Protein AF-0000000085012473 (afdb_homodimer)

Solvent-accessible surface area (backbone atoms only — not comparable to full-atom values): 15229 Å² total; per-residue (Å²): 133,56,75,66,56,56,50,50,53,46,49,44,48,49,50,53,44,68,70,44,69,28,48,36,35,66,68,53,49,47,57,59,36,29,76,83,36,74,81,66,49,69,67,57,51,52,53,46,52,52,51,38,36,75,70,56,54,28,44,79,44,56,52,95,79,38,66,20,36,27,54,51,86,72,69,80,58,28,37,34,39,21,74,71,84,67,51,40,34,58,31,79,68,73,72,57,88,68,59,69,64,37,70,38,91,90,52,28,34,29,62,50,69,46,45,39,37,26,28,33,38,49,73,56,62,68,44,74,72,70,74,71,63,81,127,132,58,74,66,59,55,49,52,53,45,50,44,47,48,50,52,44,68,70,43,70,29,47,36,35,66,69,53,50,46,57,59,35,29,74,82,37,74,83,68,50,70,67,57,51,53,52,44,51,52,50,38,36,76,70,56,53,27,43,79,44,55,54,95,77,38,65,19,36,28,56,49,86,73,68,81,58,28,38,34,39,20,73,72,83,66,52,40,34,60,31,78,69,75,72,60,87,68,60,71,64,37,71,39,91,91,52,29,34,29,62,49,70,45,43,39,36,27,30,31,37,48,73,55,61,66,44,73,74,72,71,73,65,83,122

Organism: Deinococcus geothermalis (strain DSM 11300 / CIP 105573 / AG-3a) (NCBI:txid319795)

pLDDT: mean 90.72, std 14.33, range [23.78, 98.56]

InterPro domains:
  IPR002481 Ferric-uptake regulator [PF01475] (5-118)
  IPR002481 Ferric-uptake regulator [PTHR33202] (5-127)
  IPR002481 Ferric-uptake regulator [cd07153] (8-121)
  IPR036388 Winged helix-like DNA-binding domain superfamily [G3DSA:1.10.10.10] (1-76)
  IPR036390 Winged helix DNA-binding domain superfamily [SSF46785] (5-122)
  IPR043135 Ferric-uptake regulator, C-terminal domain [G3DSA:3.30.1490.190] (77-131)

Foldseek 3Di:
DDPVVLVVLLVLLLVCQVPDQDWAALVRSVVNSCVVPVPDDSVSSVVSQVVCVVVQQKHWDADPNTITIHGPDPPDWAWEAEPQPGDIGIGPDDPDDADQQDQDPPGDGHHDDYDYHYYHDPVRVPDPPVVPPDD/DDPVVLVVLLVLLLVCQVPDQDWAALVRSVVNSCVVPVPDDSVSSVVSQVVCVVVQQKHWDADPNTITIHGPDPPDWAWEAEPQPGDIGIGPDDPDDADQQDQDPPGDGHHDDYDYHYYHDPVRVPDPPVPPPDD

Nearest PDB structures (foldseek):
  7ne9-assembly1_DDD  TM=6.017E-01  e=2.762E-09  Parasynechococcus marenigrum WH 8102
  4rb2-assembly1_C  TM=7.642E-01  e=1.347E-07  Magnetospirillum gryphiswaldense MSR-1 v2
  6dk4-assembly1_A  TM=6.314E-01  e=1.974E-07  Campylobacter jejuni
  2fe3-assembly1_B  TM=5.064E-01  e=4.859E-08  Bacillus subtilis
  2rgv-assembly1_A  TM=5.232E-01  e=1.335E-06  Bacillus subtilis

Sequence (270 aa):
MTASRSTRQRDVITRVLDGAEGPLAVGEVLRRAQADLPGLGVATVYRTLKLLTEQGRIHPVTLDGETRYERAGHGHHHHFSCTGCGRVFTLHTCPVALPSGTVYPGGFIVEAHEVTLYGRCPACAAAPDSSGAGLMTASRSTRQRDVITRVLDGAEGPLAVGEVLRRAQADLPGLGVATVYRTLKLLTEQGRIHPVTLDGETRYERAGHGHHHHFSCTGCGRVFTLHTCPVALPSGTVYPGGFIVEAHEVTLYGRCPACAAAPDSSGAGL

Secondary structure (DSSP, 8-state):
--HHHHHHHHHHHHHHHHT-SS-EEHHHHHHHHHTT-TT--HHHHHHHHHHHHHTTSEEEEEETTEEEEEES---S-EEEEETTT--EEEE-S--B---TT-EETTTEEEEEEEEEEEEE-HHHHHS--TT----/--HHHHHHHHHHHHHHHHT-SS-EEHHHHHHHHHTT-TT--HHHHHHHHHHHHHTTSEEEEEETTEEEEEES---S-EEEEETTT--EEEE-S--B---TT-EETTTEEEEEEEEEEEEE-HHHHHS--TT----

Structure (mmCIF, N/CA/C/O backbone):
data_AF-0000000085012473-model_v1
#
loop_
_entity.id
_entity.type
_entity.pdbx_description
1 polymer 'Ferric uptake regulator, Fur family'
#
loop_
_atom_site.group_PDB
_atom_site.id
_atom_site.type_symbol
_atom_site.label_atom_id
_atom_site.label_alt_id
_atom_site.label_comp_id
_atom_site.label_asym_id
_atom_site.label_entity_id
_atom_site.label_seq_id
_atom_site.pdbx_PDB_ins_code
_atom_site.Cartn_x
_atom_site.Cartn_y
_atom_site.Cartn_z
_atom_site.occupancy
_atom_site.B_iso_or_equiv
_atom_site.auth_seq_id
_atom_site.auth_comp_id
_atom_site.auth_asym_id
_atom_site.auth_atom_id
_atom_site.pdbx_PDB_model_num
ATOM 1 N N . MET A 1 1 ? -24.531 26.203 3.918 1 49.88 1 MET A N 1
ATOM 2 C CA . MET A 1 1 ? -23.141 26.359 4.312 1 49.88 1 MET A CA 1
ATOM 3 C C . MET A 1 1 ? -22.484 27.5 3.539 1 49.88 1 MET A C 1
ATOM 5 O O . MET A 1 1 ? -22.438 27.484 2.309 1 49.88 1 MET A O 1
ATOM 9 N N . THR A 1 2 ? -22.25 28.688 4.016 1 59.81 2 THR A N 1
ATOM 10 C CA . THR A 1 2 ? -21.828 29.844 3.248 1 59.81 2 THR A CA 1
ATOM 11 C C . THR A 1 2 ? -20.406 29.641 2.711 1 59.81 2 THR A C 1
ATOM 13 O O . THR A 1 2 ? -19.656 28.812 3.223 1 59.81 2 THR A O 1
ATOM 16 N N . ALA A 1 3 ? -20.203 30.156 1.524 1 69.06 3 ALA A N 1
ATOM 17 C CA . ALA A 1 3 ? -18.953 30.125 0.768 1 69.06 3 ALA A CA 1
ATOM 18 C C . ALA A 1 3 ? -17.75 30.375 1.679 1 69.06 3 ALA A C 1
ATOM 20 O O . ALA A 1 3 ? -16.703 29.719 1.54 1 69.06 3 ALA A O 1
ATOM 21 N N . SER A 1 4 ? -17.984 31.203 2.748 1 75 4 SER A N 1
ATOM 22 C CA . SER A 1 4 ? -16.891 31.594 3.646 1 75 4 SER A CA 1
ATOM 23 C C . SER A 1 4 ? -16.516 30.453 4.59 1 75 4 SER A C 1
ATOM 25 O O . SER A 1 4 ? -15.336 30.188 4.809 1 75 4 SER A O 1
ATOM 27 N N . ARG A 1 5 ? -17.516 29.797 5.035 1 79 5 ARG A N 1
ATOM 28 C CA . ARG A 1 5 ? -17.266 28.703 5.973 1 79 5 ARG A CA 1
ATOM 29 C C . ARG A 1 5 ? -16.547 27.547 5.289 1 79 5 ARG A C 1
ATOM 31 O O . ARG A 1 5 ? -15.609 26.984 5.852 1 79 5 ARG A O 1
ATOM 38 N N . SER A 1 6 ? -16.969 27.281 4.121 1 85.12 6 SER A N 1
ATOM 39 C CA . SER A 1 6 ? -16.359 26.203 3.348 1 85.12 6 SER A CA 1
ATOM 40 C C . SER A 1 6 ? -14.891 26.484 3.07 1 85.12 6 SER A C 1
ATOM 42 O O . SER A 1 6 ? -14.055 25.594 3.162 1 85.12 6 SER A O 1
ATOM 44 N N . THR A 1 7 ? -14.641 27.781 2.881 1 89.62 7 THR A N 1
ATOM 45 C CA . THR A 1 7 ? -13.266 28.172 2.598 1 89.62 7 THR A CA 1
ATOM 46 C C . THR A 1 7 ? -12.391 28.016 3.842 1 89.62 7 THR A C 1
ATOM 48 O O . THR A 1 7 ? -11.273 27.5 3.762 1 89.62 7 THR A O 1
ATOM 51 N N . ARG A 1 8 ? -12.945 28.359 4.961 1 93 8 ARG A N 1
ATOM 52 C CA . ARG A 1 8 ? -12.203 28.25 6.211 1 93 8 ARG A CA 1
ATOM 53 C C . ARG A 1 8 ? -11.938 26.781 6.555 1 93 8 ARG A C 1
ATOM 55 O O . ARG A 1 8 ? -10.836 26.438 6.984 1 93 8 ARG A O 1
ATOM 62 N N . GLN A 1 9 ? -12.883 25.969 6.41 1 94.94 9 GLN A N 1
ATOM 63 C CA . GLN A 1 9 ? -12.734 24.547 6.684 1 94.94 9 GLN A CA 1
ATOM 64 C C . GLN A 1 9 ? -11.664 23.922 5.793 1 94.94 9 GLN A C 1
ATOM 66 O O . GLN A 1 9 ? -10.805 23.172 6.273 1 94.94 9 GLN A O 1
ATOM 71 N N . ARG A 1 10 ? -11.727 24.297 4.594 1 95.25 10 ARG A N 1
ATOM 72 C CA . ARG A 1 10 ? -10.727 23.797 3.652 1 95.25 10 ARG A CA 1
ATOM 73 C C . ARG A 1 10 ? -9.328 24.281 4.035 1 95.25 10 ARG A C 1
ATOM 75 O O . ARG A 1 10 ? -8.359 23.516 3.957 1 95.25 10 ARG A O 1
ATOM 82 N N . ASP A 1 11 ? -9.281 25.5 4.391 1 96.25 11 ASP A N 1
ATOM 83 C CA . ASP A 1 11 ? -8 26.078 4.781 1 96.25 11 ASP A CA 1
ATOM 84 C C . ASP A 1 11 ? -7.402 25.328 5.973 1 96.25 11 ASP A C 1
ATOM 86 O O . ASP A 1 11 ? -6.203 25.047 5.996 1 96.25 11 ASP A O 1
ATOM 90 N N . VAL A 1 12 ? -8.227 25.078 6.926 1 97.5 12 VAL A N 1
ATOM 91 C CA . VAL A 1 12 ? -7.766 24.391 8.133 1 97.5 12 VAL A CA 1
ATOM 92 C C . VAL A 1 12 ? -7.289 22.984 7.773 1 97.5 12 VAL A C 1
ATOM 94 O O . VAL A 1 12 ? -6.227 22.547 8.227 1 97.5 12 VAL A O 1
ATOM 97 N N . ILE A 1 13 ? -7.992 22.297 6.988 1 98 13 ILE A N 1
ATOM 98 C CA . ILE A 1 13 ? -7.637 20.938 6.578 1 98 13 ILE A CA 1
ATOM 99 C C . ILE A 1 13 ? -6.328 20.969 5.793 1 98 13 ILE A C 1
ATOM 101 O O . ILE A 1 13 ? -5.449 20.125 6.012 1 98 13 ILE A O 1
ATOM 105 N N . THR A 1 14 ? -6.199 21.906 4.961 1 97.38 14 THR A N 1
ATOM 106 C CA . THR A 1 14 ? -4.977 22.062 4.18 1 97.38 14 THR A CA 1
ATOM 107 C C . THR A 1 14 ? -3.779 22.312 5.09 1 97.38 14 THR A C 1
ATOM 109 O O . THR A 1 14 ? -2.715 21.719 4.902 1 97.38 14 THR A O 1
ATOM 112 N N . ARG A 1 15 ? -3.953 23.125 6.051 1 97.38 15 ARG A N 1
ATOM 113 C CA . ARG A 1 15 ? -2.879 23.422 6.988 1 97.38 15 ARG A CA 1
ATOM 114 C C . ARG A 1 15 ? -2.471 22.188 7.777 1 97.38 15 ARG A C 1
ATOM 116 O O . ARG A 1 15 ? -1.282 21.969 8.031 1 97.38 15 ARG A O 1
ATOM 123 N N . VAL A 1 16 ? -3.438 21.438 8.172 1 98 16 VAL A N 1
ATOM 124 C CA . VAL A 1 16 ? -3.174 20.219 8.906 1 98 16 VAL A CA 1
ATOM 125 C C . VAL A 1 16 ? -2.283 19.297 8.07 1 98 16 VAL A C 1
ATOM 127 O 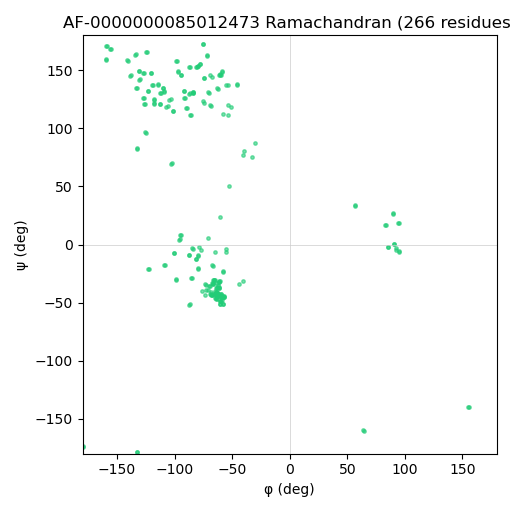O . VAL A 1 16 ? -1.292 18.75 8.57 1 98 16 VAL A O 1
ATOM 130 N N . LEU A 1 17 ? -2.602 19.141 6.793 1 98.06 17 LEU A N 1
ATOM 131 C CA . LEU A 1 17 ? -1.846 18.266 5.906 1 98.06 17 LEU A CA 1
ATOM 132 C C . LEU A 1 17 ? -0.458 18.844 5.633 1 98.06 17 LEU A C 1
ATOM 134 O O . LEU A 1 17 ? 0.524 18.094 5.586 1 98.06 17 LEU A O 1
ATOM 138 N N . ASP A 1 18 ? -0.371 20.094 5.539 1 96.06 18 ASP A N 1
ATOM 139 C CA . ASP A 1 18 ? 0.893 20.766 5.242 1 96.06 18 ASP A CA 1
ATOM 140 C C . ASP A 1 18 ? 1.884 20.594 6.391 1 96.06 18 ASP A C 1
ATOM 142 O O . ASP A 1 18 ? 3.092 20.5 6.164 1 96.06 18 ASP A O 1
ATOM 146 N N . GLY A 1 19 ? 1.384 20.562 7.543 1 95.56 19 GLY A N 1
ATOM 147 C CA . GLY A 1 19 ? 2.25 20.531 8.711 1 95.56 19 GLY A CA 1
ATOM 148 C C . GLY A 1 19 ? 2.498 19.125 9.227 1 95.56 19 GLY A C 1
ATOM 149 O O . GLY A 1 19 ? 3.211 18.938 10.211 1 95.56 19 GLY A O 1
ATOM 150 N N . ALA A 1 20 ? 2.023 18.234 8.555 1 96.75 20 ALA A N 1
ATOM 151 C CA . ALA A 1 20 ? 2.08 16.875 9.07 1 96.75 20 ALA A CA 1
ATOM 152 C C . ALA A 1 20 ? 3.449 16.25 8.812 1 96.75 20 ALA A C 1
ATOM 154 O O . ALA A 1 20 ? 4.113 16.578 7.824 1 96.75 20 ALA A O 1
ATOM 155 N N . GLU A 1 21 ? 3.887 15.289 9.648 1 96.12 21 GLU A N 1
ATOM 156 C CA . GLU A 1 21 ? 5.156 14.578 9.547 1 96.12 21 GLU A CA 1
ATOM 157 C C . GLU A 1 21 ? 5.086 13.469 8.5 1 96.12 21 GLU A C 1
ATOM 159 O O . GLU A 1 21 ? 6.109 12.875 8.148 1 96.12 21 GLU A O 1
ATOM 164 N N . GLY A 1 22 ? 3.9 13.18 7.996 1 97.38 22 GLY A N 1
ATOM 165 C CA . GLY A 1 22 ? 3.596 12.164 7 1 97.38 22 GLY A CA 1
ATOM 166 C C . GLY A 1 22 ? 2.125 12.109 6.633 1 97.38 22 GLY A C 1
ATOM 167 O O . GLY A 1 22 ? 1.348 12.977 7.031 1 97.38 22 GLY A O 1
ATOM 168 N N . PRO A 1 23 ? 1.784 11.117 5.816 1 97.88 23 PRO A N 1
ATOM 169 C CA . PRO A 1 23 ? 0.378 10.984 5.426 1 97.88 23 PRO A CA 1
ATOM 170 C C . PRO A 1 23 ? -0.549 10.781 6.625 1 97.88 23 PRO A C 1
ATOM 172 O O . PRO A 1 23 ? -0.182 10.102 7.586 1 97.88 23 PRO A O 1
ATOM 175 N N . LEU A 1 24 ? -1.739 11.336 6.488 1 98.25 24 LEU A N 1
ATOM 176 C CA . LEU A 1 24 ? -2.711 11.266 7.574 1 98.25 24 LEU A CA 1
ATOM 177 C C . LEU A 1 24 ? -3.973 10.531 7.125 1 98.25 24 LEU A C 1
ATOM 179 O O . LEU A 1 24 ? -4.449 10.742 6.008 1 98.25 24 LEU A O 1
ATOM 183 N N . ALA A 1 25 ? -4.434 9.672 8.031 1 97.44 25 ALA A N 1
ATOM 184 C CA . ALA A 1 25 ? -5.754 9.086 7.812 1 97.44 25 ALA A CA 1
ATOM 185 C C . ALA A 1 25 ? -6.855 10.117 8.031 1 97.44 25 ALA A C 1
ATOM 187 O O . ALA A 1 25 ? -6.645 11.133 8.703 1 97.44 25 ALA A O 1
ATOM 188 N N . VAL A 1 26 ? -7.992 9.797 7.535 1 97.31 26 VAL A N 1
ATOM 189 C CA . VAL A 1 26 ? -9.125 10.719 7.633 1 97.31 26 VAL A CA 1
ATOM 190 C C . VAL A 1 26 ? -9.398 11.039 9.102 1 97.31 26 VAL A C 1
ATOM 192 O O . VAL A 1 26 ? -9.625 12.203 9.453 1 97.31 26 VAL A O 1
ATOM 195 N N . GLY A 1 27 ? -9.367 10.008 9.852 1 97.19 27 GLY A N 1
ATOM 196 C CA . GLY A 1 27 ? -9.617 10.227 11.273 1 97.19 27 GLY A CA 1
ATOM 197 C C . GLY A 1 27 ? -8.594 11.141 11.922 1 97.19 27 GLY A C 1
ATOM 198 O O . GLY A 1 27 ? -8.938 11.945 12.789 1 97.19 27 GLY A O 1
ATOM 199 N N . GLU A 1 28 ? -7.398 11.047 11.562 1 97.62 28 GLU A N 1
ATOM 200 C CA . GLU A 1 28 ? -6.336 11.914 12.078 1 97.62 28 GLU A CA 1
ATOM 201 C C . GLU A 1 28 ? -6.52 13.352 11.617 1 97.62 28 GLU A C 1
ATOM 203 O O . GLU A 1 28 ? -6.332 14.289 12.391 1 97.62 28 GLU A O 1
ATOM 208 N N . VAL A 1 29 ? -6.852 13.508 10.359 1 98.5 29 VAL A N 1
ATOM 209 C CA . VAL A 1 29 ? -7.133 14.844 9.836 1 98.5 29 VAL A CA 1
ATOM 210 C C . VAL A 1 29 ? -8.258 15.492 10.641 1 98.5 29 VAL A C 1
ATOM 212 O O . VAL A 1 29 ? -8.141 16.641 11.055 1 98.5 29 VAL A O 1
ATOM 215 N N . LEU A 1 30 ? -9.273 14.672 10.867 1 98.56 30 LEU A N 1
ATOM 216 C CA . LEU A 1 30 ? -10.43 15.18 11.602 1 98.56 30 LEU A CA 1
ATOM 217 C C . LEU A 1 30 ? -10.023 15.641 13 1 98.56 30 LEU A C 1
ATOM 219 O O . LEU A 1 30 ? -10.312 16.781 13.391 1 98.56 30 LEU A O 1
ATOM 223 N N . ARG A 1 31 ? -9.383 14.82 13.656 1 98.06 31 ARG A N 1
ATOM 224 C CA . ARG A 1 31 ? -8.992 15.117 15.023 1 98.06 31 ARG A CA 1
ATOM 225 C C . ARG A 1 31 ? -8.117 16.359 15.094 1 98.06 31 ARG A C 1
ATOM 227 O O . ARG A 1 31 ? -8.344 17.25 15.93 1 98.06 31 ARG A O 1
ATOM 234 N N . ARG A 1 32 ? -7.215 16.484 14.258 1 98 32 ARG A N 1
ATOM 235 C CA . ARG A 1 32 ? -6.309 17.625 14.25 1 98 32 ARG A CA 1
ATOM 236 C C . ARG A 1 32 ? -7.039 18.906 13.844 1 98 32 ARG A C 1
ATOM 238 O O . ARG A 1 32 ? -6.816 19.969 14.422 1 98 32 ARG A O 1
ATOM 245 N N . ALA A 1 33 ? -7.859 18.797 12.875 1 98.12 33 ALA A N 1
ATOM 246 C CA . ALA A 1 33 ? -8.586 19.953 12.383 1 98.12 33 ALA A CA 1
ATOM 247 C C . ALA A 1 33 ? -9.578 20.469 13.43 1 98.12 33 ALA A C 1
ATOM 249 O O . ALA A 1 33 ? -9.82 21.672 13.523 1 98.12 33 ALA A O 1
ATOM 250 N N . GLN A 1 34 ? -10.133 19.531 14.188 1 98 34 GLN A N 1
ATOM 251 C CA . GLN A 1 34 ? -11.125 19.891 15.188 1 98 34 GLN A CA 1
ATOM 252 C C . GLN A 1 34 ? -10.508 20.719 16.312 1 98 34 GLN A C 1
ATOM 254 O O . GLN A 1 34 ? -11.219 21.359 17.078 1 98 34 GLN A O 1
ATOM 259 N N . ALA A 1 35 ? -9.234 20.672 16.438 1 96.88 35 ALA A N 1
ATOM 260 C CA . ALA A 1 35 ? -8.562 21.531 17.406 1 96.88 35 ALA A CA 1
ATOM 261 C C . ALA A 1 35 ? -8.797 23 17.062 1 96.88 35 ALA A C 1
ATOM 263 O O . ALA A 1 35 ? -8.93 23.844 17.969 1 96.88 35 ALA A O 1
ATOM 264 N N . ASP A 1 36 ? -8.922 23.359 15.859 1 95.25 36 ASP A N 1
ATOM 265 C CA . ASP A 1 36 ? -9.164 24.719 15.391 1 95.25 36 ASP A CA 1
ATOM 266 C C . ASP A 1 36 ? -10.648 24.938 15.086 1 95.25 36 ASP A C 1
ATOM 268 O O . ASP A 1 36 ? -11.156 26.047 15.219 1 95.25 36 ASP A O 1
ATOM 272 N N . LEU A 1 37 ? -11.312 23.844 14.664 1 96.19 37 LEU A N 1
ATOM 273 C CA . LEU A 1 37 ? -12.719 23.891 14.289 1 96.19 37 LEU A CA 1
ATOM 274 C C . LEU A 1 37 ? -13.5 22.75 14.945 1 96.19 37 LEU A C 1
ATOM 276 O O . LEU A 1 37 ? -13.836 21.766 14.289 1 96.19 37 LEU A O 1
ATOM 280 N N . PRO A 1 38 ? -13.906 22.906 16.172 1 95.62 38 PRO A N 1
ATOM 281 C CA . PRO A 1 38 ? -14.547 21.844 16.938 1 95.62 38 PRO A CA 1
ATOM 282 C C . PRO A 1 38 ? -15.805 21.312 16.266 1 95.62 38 PRO A C 1
ATOM 284 O O . PRO A 1 38 ? -16.156 20.141 16.438 1 95.62 38 PRO A O 1
ATOM 287 N N . GLY A 1 39 ? -16.469 22 15.43 1 94.56 39 GLY A N 1
ATO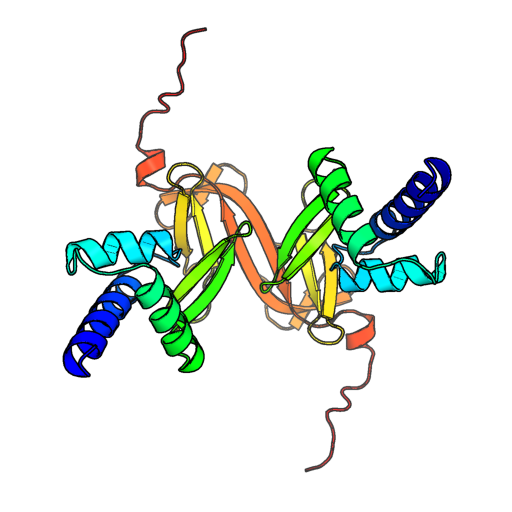M 288 C CA . GLY A 1 39 ? -17.719 21.578 14.82 1 94.56 39 GLY A CA 1
ATOM 289 C C . GLY A 1 39 ? -17.516 20.922 13.469 1 94.56 39 GLY A C 1
ATOM 290 O O . GLY A 1 39 ? -18.5 20.562 12.797 1 94.56 39 GLY A O 1
ATOM 291 N N . LEU A 1 40 ? -16.312 20.703 13.156 1 96.88 40 LEU A N 1
ATOM 292 C CA . LEU A 1 40 ? -16.031 20.109 11.852 1 96.88 40 LEU A CA 1
ATOM 293 C C . LEU A 1 40 ? -16.484 18.656 11.797 1 96.88 40 LEU A C 1
ATOM 295 O O . LEU A 1 40 ? -16.188 17.875 12.695 1 96.88 40 LEU A O 1
ATOM 299 N N . GLY A 1 41 ? -17.234 18.312 10.734 1 96.81 41 GLY A N 1
ATOM 300 C CA . GLY A 1 41 ? -17.734 16.969 10.562 1 96.81 41 GLY A CA 1
ATOM 301 C C . GLY A 1 41 ? -16.875 16.141 9.617 1 96.81 41 GLY A C 1
ATOM 302 O O . GLY A 1 41 ? -16.188 16.688 8.75 1 96.81 41 GLY A O 1
ATOM 303 N N . VAL A 1 42 ? -17.016 14.828 9.781 1 97.56 42 VAL A N 1
ATOM 304 C CA . VAL A 1 42 ? -16.203 13.891 9.008 1 97.56 42 VAL A CA 1
ATOM 305 C C . VAL A 1 42 ? -16.578 13.984 7.527 1 97.56 42 VAL A C 1
ATOM 307 O O . VAL A 1 42 ? -15.734 13.828 6.652 1 97.56 42 VAL A O 1
ATOM 310 N N . ALA A 1 43 ? -17.812 14.305 7.227 1 97 43 ALA A N 1
ATOM 311 C CA . ALA A 1 43 ? -18.25 14.438 5.84 1 97 43 ALA A CA 1
ATOM 312 C C . ALA A 1 43 ? -17.516 15.57 5.137 1 97 43 ALA A C 1
ATOM 314 O O . ALA A 1 43 ? -1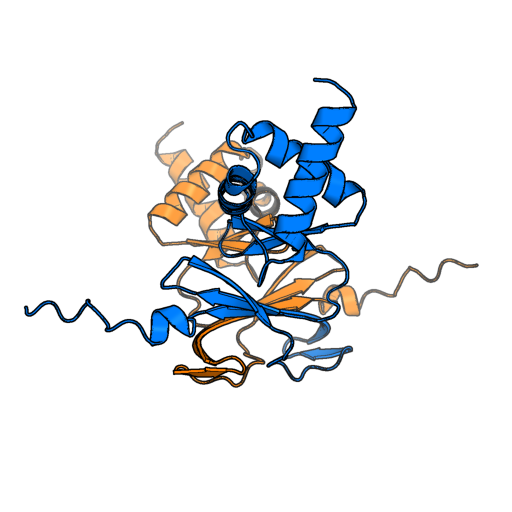7.141 15.445 3.971 1 97 43 ALA A O 1
ATOM 315 N N . THR A 1 44 ? -17.359 16.641 5.828 1 97.06 44 THR A N 1
ATOM 316 C CA . THR A 1 44 ? -16.625 17.781 5.281 1 97.06 44 THR A CA 1
ATOM 317 C C . THR A 1 44 ? -15.172 17.422 5.012 1 97.06 44 THR A C 1
ATOM 319 O O . THR A 1 44 ? -14.602 17.812 3.996 1 97.06 44 THR A O 1
ATOM 322 N N . VAL A 1 45 ? -14.602 16.609 5.902 1 98.25 45 VAL A N 1
ATOM 323 C CA . VAL A 1 45 ? -13.219 16.172 5.723 1 98.25 45 VAL A CA 1
ATOM 324 C C . VAL A 1 45 ? -13.117 15.328 4.449 1 98.25 45 VAL A C 1
ATOM 326 O O . VAL A 1 45 ? -12.258 15.594 3.6 1 98.25 45 VAL A O 1
ATOM 329 N N . TYR A 1 46 ? -13.977 14.453 4.27 1 97.81 46 TYR A N 1
ATOM 330 C CA . TYR A 1 46 ? -13.961 13.594 3.092 1 97.81 46 TYR A CA 1
ATOM 331 C C . TYR A 1 46 ? -14.094 14.414 1.815 1 97.81 46 TYR A C 1
ATOM 333 O O . TYR A 1 46 ? -13.336 14.211 0.861 1 97.81 46 TYR A O 1
ATOM 341 N N . ARG A 1 47 ? -14.992 15.242 1.804 1 97.06 47 ARG A N 1
ATOM 342 C CA . ARG A 1 47 ? -15.258 16.047 0.62 1 97.06 47 ARG A CA 1
ATOM 343 C C . ARG A 1 47 ? -14.062 16.938 0.283 1 97.06 47 ARG A C 1
ATOM 345 O O . ARG A 1 47 ? -13.719 17.109 -0.888 1 97.06 47 ARG A O 1
ATOM 352 N N . THR A 1 48 ? -13.547 17.516 1.324 1 97.81 48 THR A N 1
ATOM 353 C CA . THR A 1 48 ? -12.391 18.391 1.119 1 97.81 48 THR A CA 1
ATOM 354 C C . THR A 1 48 ? -11.203 17.594 0.591 1 97.81 48 THR A C 1
ATOM 356 O O . THR A 1 48 ? -10.531 18.016 -0.347 1 97.81 48 THR A O 1
ATOM 359 N N . LEU A 1 49 ? -10.984 16.438 1.167 1 98.19 49 LEU A N 1
ATOM 360 C CA . LEU A 1 49 ? -9.883 15.594 0.717 1 98.19 49 LEU A CA 1
ATOM 361 C C . LEU A 1 49 ? -10.086 15.164 -0.734 1 98.19 49 LEU A C 1
ATOM 363 O O . LEU A 1 49 ? -9.125 15.141 -1.515 1 98.19 49 LEU A O 1
ATOM 367 N N . LYS A 1 50 ? -11.227 14.828 -1.065 1 97.62 50 LYS A N 1
ATOM 368 C CA . LYS A 1 50 ? -11.531 14.477 -2.449 1 97.62 50 LYS A CA 1
ATOM 369 C C . LYS A 1 50 ? -11.242 15.641 -3.389 1 97.62 50 LYS A C 1
ATOM 371 O O . LYS A 1 50 ? -10.609 15.461 -4.43 1 97.62 50 LYS A O 1
ATOM 376 N N . LEU A 1 51 ? -11.727 16.797 -3.014 1 97.12 51 LEU A N 1
ATOM 377 C CA . LEU A 1 51 ? -11.516 18.016 -3.807 1 97.12 51 LEU A CA 1
ATOM 378 C C . LEU A 1 51 ? -10.031 18.297 -3.984 1 97.12 51 LEU A C 1
ATOM 380 O O . LEU A 1 51 ? -9.562 18.516 -5.105 1 97.12 51 LEU A O 1
ATOM 384 N N . LEU A 1 52 ? -9.297 18.312 -2.908 1 97.69 52 LEU A N 1
ATOM 385 C CA . LEU A 1 52 ? -7.867 18.594 -2.947 1 97.69 52 LEU A CA 1
ATOM 386 C C . LEU A 1 52 ? -7.121 17.562 -3.773 1 97.69 52 LEU A C 1
ATOM 388 O O . LEU A 1 52 ? -6.141 17.891 -4.449 1 97.69 52 LEU A O 1
ATOM 392 N N . THR A 1 53 ? -7.543 16.312 -3.709 1 97.5 53 THR A N 1
ATOM 393 C CA . THR A 1 53 ? -6.957 15.242 -4.512 1 97.5 53 THR A CA 1
ATOM 394 C C . THR A 1 53 ? -7.199 15.484 -6 1 97.5 53 THR A C 1
ATOM 396 O O . THR A 1 53 ? -6.277 15.375 -6.809 1 97.5 53 THR A O 1
ATOM 399 N N . GLU A 1 54 ? -8.344 15.805 -6.324 1 97.25 54 GLU A N 1
ATOM 400 C CA . GLU A 1 54 ? -8.703 16.094 -7.711 1 97.25 54 GLU A CA 1
ATOM 401 C C . GLU A 1 54 ? -7.914 17.281 -8.258 1 97.25 54 GLU A C 1
ATOM 403 O O . GLU A 1 54 ? -7.598 17.328 -9.445 1 97.25 54 GLU A O 1
ATOM 408 N N . GLN A 1 55 ? -7.602 18.172 -7.395 1 96.69 55 GLN A N 1
ATOM 409 C CA . GLN A 1 55 ? -6.844 19.359 -7.773 1 96.69 55 GLN A CA 1
ATOM 410 C C . GLN A 1 55 ? -5.348 19.062 -7.84 1 96.69 55 GLN A C 1
ATOM 412 O O . GLN A 1 55 ? -4.555 19.922 -8.234 1 96.69 55 GLN A O 1
ATOM 417 N N . GLY A 1 56 ? -4.938 17.953 -7.34 1 96.56 56 GLY A N 1
ATOM 418 C CA . GLY A 1 56 ? -3.537 17.562 -7.379 1 96.56 56 GLY A CA 1
ATOM 419 C C . GLY A 1 56 ? -2.719 18.172 -6.258 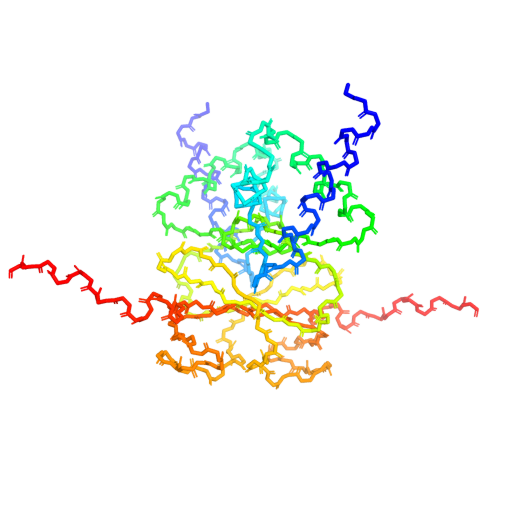1 96.56 56 GLY A C 1
ATOM 420 O O . GLY A 1 56 ? -1.487 18.188 -6.312 1 96.56 56 GLY A O 1
ATOM 421 N N . ARG A 1 57 ? -3.381 18.656 -5.258 1 96.81 57 ARG A N 1
ATOM 422 C CA . ARG A 1 57 ? -2.695 19.297 -4.137 1 96.81 57 ARG A CA 1
ATOM 423 C C . ARG A 1 57 ? -2.254 18.266 -3.104 1 96.81 57 ARG A C 1
ATOM 425 O O . ARG A 1 57 ? -1.284 18.484 -2.375 1 96.81 57 ARG A O 1
ATOM 432 N N . ILE A 1 58 ? -3.02 17.203 -3.059 1 97.56 58 ILE A N 1
ATOM 433 C CA . ILE A 1 58 ? -2.66 16.094 -2.178 1 97.56 58 ILE A CA 1
ATOM 434 C C . ILE A 1 58 ? -2.795 14.773 -2.932 1 97.56 58 ILE A C 1
ATOM 436 O O . ILE A 1 58 ? -3.379 14.727 -4.02 1 97.56 58 ILE A O 1
ATOM 440 N N . HIS A 1 59 ? -2.193 13.72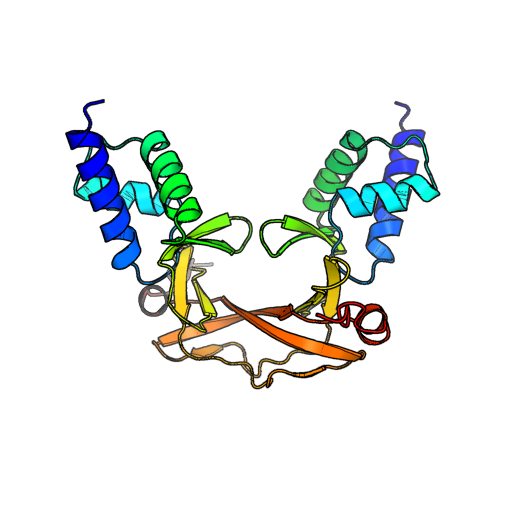7 -2.398 1 94.69 59 HIS A N 1
ATOM 441 C CA . HIS A 1 59 ? -2.361 12.414 -3.008 1 94.69 59 HIS A CA 1
ATOM 442 C C . HIS A 1 59 ? -2.562 11.336 -1.947 1 94.69 59 HIS A C 1
ATOM 444 O O . HIS A 1 59 ? -2.014 11.43 -0.847 1 94.69 59 HIS A O 1
ATOM 450 N N . PRO A 1 60 ? -3.361 10.375 -2.283 1 94.5 60 PRO A N 1
ATOM 451 C CA . PRO A 1 60 ? -3.59 9.258 -1.365 1 94.5 60 PRO A CA 1
ATOM 452 C C . PRO A 1 60 ? -2.41 8.289 -1.31 1 94.5 60 PRO A C 1
ATOM 454 O O . PRO A 1 60 ? -1.719 8.094 -2.312 1 94.5 60 PRO A O 1
ATOM 457 N N . VAL A 1 61 ? -2.135 7.77 -0.159 1 93 61 VAL A N 1
ATOM 458 C CA . VAL A 1 61 ? -1.171 6.711 0.119 1 93 61 VAL A CA 1
ATOM 459 C C . VAL A 1 61 ? -1.854 5.574 0.873 1 93 61 VAL A C 1
ATOM 461 O O . VAL A 1 61 ? -2.43 5.785 1.943 1 93 61 VAL A O 1
ATOM 464 N N . THR A 1 62 ? -1.83 4.457 0.327 1 90.38 62 THR A N 1
ATOM 465 C CA . THR A 1 62 ? -2.457 3.328 1.007 1 90.38 62 THR A CA 1
ATOM 466 C C . THR A 1 62 ? -1.404 2.451 1.681 1 90.38 62 THR A C 1
ATOM 468 O O . THR A 1 62 ? -0.526 1.9 1.014 1 90.38 62 THR A O 1
ATOM 471 N N . LEU A 1 63 ? -1.474 2.424 2.953 1 88.88 63 LEU A N 1
ATOM 472 C CA . LEU A 1 63 ? -0.559 1.632 3.768 1 88.88 63 LEU A CA 1
ATOM 473 C C . LEU A 1 63 ? -1.327 0.725 4.723 1 88.88 63 LEU A C 1
ATOM 475 O O . LEU A 1 63 ? -2.223 1.184 5.434 1 88.88 63 LEU A O 1
ATOM 479 N N . ASP A 1 64 ? -1.024 -0.523 4.672 1 80.75 64 ASP A N 1
ATOM 480 C CA . ASP A 1 64 ? -1.643 -1.493 5.57 1 80.75 64 ASP A CA 1
ATOM 481 C C . ASP A 1 64 ? -3.164 -1.469 5.441 1 80.75 64 ASP A C 1
ATOM 483 O O . ASP A 1 64 ? -3.877 -1.469 6.449 1 80.75 64 ASP A O 1
ATOM 487 N N . GLY A 1 65 ? -3.6 -1.209 4.273 1 81.12 65 GLY A N 1
ATOM 488 C CA . GLY A 1 65 ? -5.027 -1.278 4.004 1 81.12 65 GLY A CA 1
ATOM 489 C C . GLY A 1 65 ? -5.762 0.004 4.344 1 81.12 65 GLY A C 1
ATOM 490 O O . GLY A 1 65 ? -6.984 0.085 4.191 1 81.12 65 GLY A O 1
ATOM 491 N N . GLU A 1 66 ? -5.051 0.917 4.836 1 90.25 66 GLU A N 1
ATOM 492 C CA . GLU A 1 66 ? -5.672 2.195 5.176 1 90.25 66 GLU A CA 1
ATOM 493 C C . GLU A 1 66 ? -5.203 3.303 4.234 1 90.25 66 GLU A C 1
ATOM 495 O O . GLU A 1 66 ? -4.008 3.408 3.939 1 90.25 66 GLU A O 1
ATOM 500 N N . THR A 1 67 ? -6.18 4.051 3.803 1 93.56 67 THR A N 1
ATOM 501 C CA . THR A 1 67 ? -5.828 5.18 2.943 1 93.56 67 THR A CA 1
ATOM 502 C C . THR A 1 67 ? -5.496 6.41 3.777 1 93.56 67 THR A C 1
ATOM 504 O O . THR A 1 67 ? -6.254 6.785 4.676 1 93.56 67 THR A O 1
ATOM 507 N N . ARG A 1 68 ? -4.387 6.957 3.432 1 96.69 68 ARG A N 1
ATOM 508 C CA . ARG A 1 68 ? -3.902 8.188 4.039 1 96.69 68 ARG A CA 1
ATOM 509 C C . ARG A 1 68 ? -3.625 9.25 2.979 1 96.69 68 ARG A C 1
ATOM 511 O O . ARG A 1 68 ? -3.631 8.953 1.781 1 96.69 68 ARG A O 1
ATOM 518 N N . TYR A 1 69 ? -3.471 10.484 3.463 1 97.88 69 TYR A N 1
ATOM 519 C CA . TYR A 1 69 ? -3.291 11.578 2.514 1 97.88 69 TYR A CA 1
ATOM 520 C C . TYR A 1 69 ? -2.092 12.438 2.895 1 97.88 69 TYR A C 1
ATOM 522 O O . TYR A 1 69 ? -1.862 12.711 4.074 1 97.88 69 TYR A O 1
ATOM 530 N N . GLU A 1 70 ? -1.379 12.875 1.859 1 97.75 70 GLU A N 1
ATOM 531 C CA . GLU A 1 70 ? -0.266 13.797 2.082 1 97.75 70 GLU A CA 1
ATOM 532 C C . GLU A 1 70 ? -0.199 14.859 0.988 1 97.75 70 GLU A C 1
ATOM 534 O O . GLU A 1 70 ? -0.775 14.688 -0.088 1 97.75 70 GLU A O 1
ATOM 539 N N . ARG A 1 71 ? 0.448 15.906 1.329 1 96 71 ARG A N 1
ATOM 540 C CA . ARG A 1 71 ? 0.634 16.984 0.36 1 96 71 ARG A CA 1
ATOM 541 C C . ARG A 1 71 ? 1.419 16.5 -0.854 1 96 71 ARG A C 1
ATOM 543 O O . ARG A 1 71 ? 2.367 15.719 -0.715 1 96 71 ARG A O 1
ATOM 550 N N . ALA A 1 72 ? 1.073 17.047 -1.94 1 94 72 ALA A N 1
ATOM 551 C CA . ALA A 1 72 ? 1.799 16.734 -3.168 1 94 72 ALA A CA 1
ATOM 552 C C . ALA A 1 72 ? 3.123 17.484 -3.234 1 94 72 ALA A C 1
ATOM 554 O O . ALA A 1 72 ? 3.32 18.469 -2.518 1 94 72 ALA A O 1
ATOM 555 N N . GLY A 1 73 ? 4.059 16.875 -4.035 1 88.62 73 GLY A N 1
ATOM 556 C CA . GLY A 1 73 ? 5.273 17.625 -4.328 1 88.62 73 GLY A CA 1
ATOM 557 C C . GLY A 1 73 ? 6.414 17.297 -3.383 1 88.62 73 GLY A C 1
ATOM 558 O O . GLY A 1 73 ? 7.285 18.141 -3.143 1 88.62 73 GLY A O 1
ATOM 559 N N . HIS A 1 74 ? 6.414 16.203 -2.67 1 86.38 74 HIS A N 1
ATOM 560 C CA . HIS A 1 74 ? 7.496 15.812 -1.778 1 86.38 74 HIS A CA 1
ATOM 561 C C . HIS A 1 74 ? 8.664 15.211 -2.559 1 86.38 74 HIS A C 1
ATOM 563 O O . HIS A 1 74 ? 9.711 14.914 -1.984 1 86.38 74 HIS A O 1
ATOM 569 N N . GLY A 1 75 ? 8.438 15.125 -3.832 1 89.62 75 GLY A N 1
ATOM 570 C CA . GLY A 1 75 ? 9.484 14.414 -4.555 1 89.62 75 GLY A CA 1
ATOM 571 C C . GLY A 1 75 ? 9.609 12.961 -4.145 1 89.62 75 GLY A C 1
ATOM 572 O O . GLY A 1 75 ? 8.656 12.367 -3.629 1 89.62 75 GLY A O 1
ATOM 573 N N . HIS A 1 76 ? 10.734 12.344 -4.41 1 92.88 76 HIS A N 1
ATOM 574 C CA . HIS A 1 76 ? 10.984 10.953 -4.051 1 92.88 76 HIS A CA 1
ATOM 575 C C . HIS A 1 76 ? 11.102 10.789 -2.539 1 92.88 76 HIS A C 1
ATOM 577 O O . HIS A 1 76 ? 11.906 11.461 -1.895 1 92.88 76 HIS A O 1
ATOM 583 N N . HIS A 1 77 ? 10.266 10.023 -2.01 1 95.69 77 HIS A N 1
ATOM 584 C CA . HIS A 1 77 ? 10.266 9.781 -0.572 1 95.69 77 HIS A CA 1
ATOM 585 C C . HIS A 1 77 ? 9.617 8.438 -0.238 1 95.69 77 HIS A C 1
ATOM 587 O O . HIS A 1 77 ? 9.07 7.773 -1.118 1 95.69 77 HIS A O 1
ATOM 593 N N . HIS A 1 78 ? 9.797 8.047 0.969 1 95.94 78 HIS A N 1
ATOM 594 C CA . HIS A 1 78 ? 9.258 6.793 1.473 1 95.94 78 HIS A CA 1
ATOM 595 C C . HIS A 1 78 ? 8.57 6.988 2.82 1 95.94 78 HIS A C 1
ATOM 597 O O . HIS A 1 78 ? 8.383 8.117 3.27 1 95.94 78 HIS A O 1
ATOM 603 N N . HIS A 1 79 ? 8.078 5.855 3.354 1 97.25 79 HIS A N 1
ATOM 604 C CA . HIS A 1 79 ? 7.277 6.02 4.559 1 97.25 79 HIS A CA 1
ATOM 605 C C . HIS A 1 79 ? 7.734 5.066 5.66 1 97.25 79 HIS A C 1
ATOM 607 O O . HIS A 1 79 ? 8.266 3.988 5.375 1 97.25 79 HIS A O 1
ATOM 613 N N . PHE A 1 80 ? 7.559 5.523 6.879 1 97.75 80 PHE A N 1
ATOM 614 C CA . PHE A 1 80 ? 7.738 4.727 8.086 1 97.75 80 PHE A CA 1
ATOM 615 C C . PHE A 1 80 ? 6.434 4.613 8.859 1 97.75 80 PHE A C 1
ATOM 617 O O . PHE A 1 80 ? 5.789 5.625 9.156 1 97.75 80 PHE A O 1
ATOM 624 N N . SER A 1 81 ? 6.09 3.424 9.102 1 97.81 81 SER A N 1
ATOM 625 C CA . SER A 1 81 ? 4.891 3.168 9.891 1 97.81 81 SER A CA 1
ATOM 626 C C . SER A 1 81 ? 5.242 2.678 11.289 1 97.81 81 SER A C 1
ATOM 628 O O . SER A 1 81 ? 5.793 1.589 11.453 1 97.81 81 SER A O 1
ATOM 630 N N . CYS A 1 82 ? 4.855 3.414 12.227 1 97.44 82 CYS A N 1
ATOM 631 C CA . CYS A 1 82 ? 5.176 3.061 13.602 1 97.44 82 CYS A CA 1
ATOM 632 C C . CYS A 1 82 ? 4.168 2.061 14.156 1 97.44 82 CYS A C 1
ATOM 634 O O . CYS A 1 82 ? 2.965 2.33 14.18 1 97.44 82 CYS A O 1
ATOM 636 N N . THR A 1 83 ? 4.652 1.032 14.719 1 96.06 83 THR A N 1
ATOM 637 C CA . THR A 1 83 ? 3.779 -0.02 15.227 1 96.06 83 THR A CA 1
ATOM 638 C C . THR A 1 83 ? 3.336 0.288 16.656 1 96.06 83 THR A C 1
ATOM 640 O O . THR A 1 83 ? 2.408 -0.338 17.172 1 96.06 83 THR A O 1
ATOM 643 N N . GLY A 1 84 ? 3.873 1.219 17.203 1 95.31 84 GLY A N 1
ATOM 644 C CA . GLY A 1 84 ? 3.516 1.616 18.562 1 95.31 84 GLY A CA 1
ATOM 645 C C . GLY A 1 84 ? 2.355 2.592 18.609 1 95.31 84 GLY A C 1
ATOM 646 O O . GLY A 1 84 ? 1.343 2.328 19.266 1 95.31 84 GLY A O 1
ATOM 647 N N . CYS A 1 85 ? 2.334 3.666 17.922 1 95.31 85 CYS A N 1
ATOM 648 C CA . CYS A 1 85 ? 1.344 4.73 18.016 1 95.31 85 CYS A CA 1
ATOM 649 C C . CYS A 1 85 ? 0.439 4.746 16.781 1 95.31 85 CYS A C 1
ATOM 651 O O . CYS A 1 85 ? -0.573 5.449 16.766 1 95.31 85 CYS A O 1
ATOM 653 N N . GLY A 1 86 ? 0.911 4.078 15.703 1 95.31 86 GLY A N 1
ATOM 654 C CA . GLY A 1 86 ? 0.084 3.98 14.508 1 95.31 86 GLY A CA 1
ATOM 655 C C . GLY A 1 86 ? 0.316 5.113 13.531 1 95.31 86 GLY A C 1
ATOM 656 O O . GLY A 1 86 ? -0.252 5.121 12.43 1 95.31 86 GLY A O 1
ATOM 657 N N . ARG A 1 87 ? 1.206 6.031 13.836 1 95.88 87 ARG A N 1
ATOM 658 C CA . ARG A 1 87 ? 1.474 7.156 12.945 1 95.88 87 ARG A CA 1
ATOM 659 C C . ARG A 1 87 ? 2.385 6.738 11.797 1 95.88 87 ARG A C 1
ATOM 661 O O . ARG A 1 87 ? 3.154 5.785 11.922 1 95.88 87 ARG A O 1
ATOM 668 N N . VAL A 1 88 ? 2.256 7.426 10.734 1 97.88 88 VAL A N 1
ATOM 669 C CA . VAL A 1 88 ? 3.113 7.234 9.57 1 97.88 88 VAL A CA 1
ATOM 670 C C . VAL A 1 88 ? 3.961 8.484 9.344 1 97.88 88 VAL A C 1
ATOM 672 O O . VAL A 1 88 ? 3.461 9.609 9.445 1 97.88 88 VAL A O 1
ATOM 675 N N . PHE A 1 89 ? 5.219 8.281 9.031 1 97.69 89 PHE A N 1
ATOM 676 C CA . PHE A 1 89 ? 6.176 9.367 8.836 1 97.69 89 PHE A CA 1
ATOM 677 C C . PHE A 1 89 ? 6.762 9.32 7.426 1 97.69 89 PHE A C 1
ATOM 679 O O . PHE A 1 89 ? 6.961 8.242 6.863 1 97.69 89 PHE A O 1
ATOM 686 N N . THR A 1 90 ? 7.066 10.492 6.898 1 97.19 90 THR A N 1
ATOM 687 C CA . THR A 1 90 ? 7.762 10.602 5.621 1 97.19 90 THR A CA 1
ATOM 688 C C . THR A 1 90 ? 9.266 10.469 5.816 1 97.19 90 THR A C 1
ATOM 690 O O . THR A 1 90 ? 9.836 11.07 6.727 1 97.19 90 THR A O 1
ATOM 693 N N . LEU A 1 91 ? 9.828 9.617 4.988 1 95.88 91 LEU A N 1
ATOM 694 C CA . LEU A 1 91 ? 11.281 9.453 4.965 1 95.88 91 LEU A CA 1
ATOM 695 C C . LEU A 1 91 ? 11.867 10.031 3.682 1 95.88 91 LEU A C 1
ATOM 697 O O . LEU A 1 91 ? 11.453 9.664 2.58 1 95.88 91 LEU A O 1
ATOM 701 N N . HIS A 1 92 ? 12.891 10.805 3.797 1 93.12 92 HIS A N 1
ATOM 702 C CA . HIS A 1 92 ? 13.5 11.414 2.621 1 93.12 92 HIS A CA 1
ATOM 703 C C . HIS A 1 92 ? 14.758 10.664 2.197 1 93.12 92 HIS A C 1
ATOM 705 O O . HIS A 1 92 ? 15.32 10.93 1.131 1 93.12 92 HIS A O 1
ATOM 711 N N . THR A 1 93 ? 15.117 9.727 3.049 1 92.12 93 THR A N 1
ATOM 712 C CA . THR A 1 93 ? 16.219 8.844 2.67 1 92.12 93 THR A CA 1
ATOM 713 C C . THR A 1 93 ? 15.672 7.57 2.02 1 92.12 93 THR A C 1
ATOM 715 O O . THR A 1 93 ? 14.602 7.086 2.385 1 92.12 93 THR A O 1
ATOM 718 N N . CYS A 1 94 ? 16.453 7.117 1.093 1 93.31 94 CYS A N 1
ATOM 719 C CA . CYS A 1 94 ? 16.062 5.922 0.356 1 93.31 94 CYS A CA 1
ATOM 720 C C . CYS A 1 94 ? 17 4.754 0.67 1 93.31 94 CYS A C 1
ATOM 722 O O . CYS A 1 94 ? 18.203 4.84 0.447 1 93.31 94 CYS A O 1
ATOM 724 N N . PRO A 1 95 ? 16.438 3.711 1.168 1 92.25 95 PRO A N 1
ATOM 725 C CA . PRO A 1 95 ? 17.281 2.566 1.52 1 92.25 95 PRO A CA 1
ATOM 726 C C . PRO A 1 95 ? 17.547 1.643 0.333 1 92.25 95 PRO A C 1
ATOM 728 O O . PRO A 1 95 ? 18.203 0.611 0.484 1 92.25 95 PRO A O 1
ATOM 731 N N . VAL A 1 96 ? 16.984 1.907 -0.793 1 90.75 96 VAL A N 1
ATOM 732 C CA . VAL A 1 96 ? 17.125 1.07 -1.979 1 90.75 96 VAL A CA 1
ATOM 733 C C . VAL A 1 96 ? 18.078 1.732 -2.969 1 90.75 96 VAL A C 1
ATOM 735 O O . VAL A 1 96 ? 17.953 2.922 -3.268 1 90.75 96 VAL A O 1
ATOM 738 N N . ALA A 1 97 ? 19.094 0.952 -3.318 1 83.75 97 ALA A N 1
ATOM 739 C CA . ALA A 1 97 ? 20.031 1.43 -4.34 1 83.75 97 ALA A CA 1
ATOM 740 C C . ALA A 1 97 ? 19.75 0.769 -5.688 1 83.75 97 ALA A C 1
ATOM 742 O O . ALA A 1 97 ? 20.5 -0.107 -6.121 1 83.75 97 ALA A O 1
ATOM 743 N N . LEU A 1 98 ? 18.641 1.169 -6.246 1 86.75 98 LEU A N 1
ATOM 744 C CA . LEU A 1 98 ? 18.266 0.64 -7.551 1 86.75 98 LEU A CA 1
ATOM 745 C C . LEU A 1 98 ? 18 1.77 -8.539 1 86.75 98 LEU A C 1
ATOM 747 O O . LEU A 1 98 ? 16.906 2.332 -8.57 1 86.75 98 LEU A O 1
ATOM 751 N N . PRO A 1 99 ? 19 2.053 -9.289 1 85.25 99 PRO A N 1
ATOM 752 C CA . PRO A 1 99 ? 18.781 3.072 -10.32 1 85.25 99 PRO A CA 1
ATOM 753 C C . PRO A 1 99 ? 17.656 2.699 -11.289 1 85.25 99 PRO A C 1
ATOM 755 O O . PRO A 1 99 ? 17.422 1.515 -11.539 1 85.25 99 PRO A O 1
ATOM 758 N N . SER A 1 100 ? 17.031 3.717 -11.727 1 86.25 100 SER A N 1
ATOM 759 C CA . SER A 1 100 ? 16.016 3.488 -12.75 1 86.25 100 SER A CA 1
ATOM 760 C C . SER A 1 100 ? 16.594 2.717 -13.938 1 86.25 100 SER A C 1
ATOM 762 O O . SER A 1 100 ? 17.703 2.994 -14.383 1 86.25 100 SER A O 1
ATOM 764 N N . GLY A 1 101 ? 15.781 1.778 -14.367 1 87.62 101 GLY A N 1
ATOM 765 C CA . GLY A 1 101 ? 16.219 0.993 -15.516 1 87.62 101 GLY A CA 1
ATOM 766 C C . GLY A 1 101 ? 16.953 -0.274 -15.125 1 87.62 101 GLY A C 1
ATOM 767 O O . GLY A 1 101 ? 17.281 -1.092 -15.984 1 87.62 101 GLY A O 1
ATOM 768 N N . THR A 1 102 ? 17.141 -0.393 -13.852 1 91.31 102 THR A N 1
ATOM 769 C CA . THR A 1 102 ? 17.812 -1.597 -13.375 1 91.31 102 THR A CA 1
ATOM 770 C C . THR A 1 102 ? 17 -2.842 -13.711 1 91.31 102 THR A C 1
ATOM 772 O O . THR A 1 102 ? 15.781 -2.848 -13.555 1 91.31 102 THR A O 1
ATOM 775 N N . VAL A 1 103 ? 17.703 -3.799 -14.211 1 93.56 103 VAL A N 1
ATOM 776 C CA . VAL A 1 103 ? 17.078 -5.098 -14.414 1 93.56 103 VAL A CA 1
ATOM 777 C C . VAL A 1 103 ? 17.172 -5.926 -13.141 1 93.56 103 VAL A C 1
ATOM 779 O O . VAL A 1 103 ? 18.25 -6.336 -12.734 1 93.56 103 VAL A O 1
ATOM 782 N N . TYR A 1 104 ? 16.094 -6.113 -12.586 1 94.38 104 TYR A N 1
ATOM 783 C CA . TYR A 1 104 ? 16.016 -6.871 -11.344 1 94.38 104 TYR A CA 1
ATOM 784 C C . TYR A 1 104 ? 15.875 -8.359 -11.617 1 94.38 104 TYR A C 1
ATOM 786 O O . TYR A 1 104 ? 15.43 -8.766 -12.695 1 94.38 104 TYR A O 1
ATOM 794 N N . PRO A 1 105 ? 16.344 -9.156 -10.656 1 92.5 105 PRO A N 1
ATOM 795 C CA . PRO A 1 105 ? 16.203 -10.594 -10.883 1 92.5 105 PRO A CA 1
ATOM 796 C C . PRO A 1 105 ? 14.812 -10.992 -11.375 1 92.5 105 PRO A C 1
ATOM 798 O O . PRO A 1 105 ? 13.812 -10.461 -10.883 1 92.5 105 PRO A O 1
ATOM 801 N N . GLY A 1 106 ? 14.773 -11.953 -12.406 1 93.31 106 GLY A N 1
ATOM 802 C CA . GLY A 1 106 ? 13.531 -12.367 -13.039 1 93.31 106 GLY A CA 1
ATOM 803 C C . GLY A 1 106 ? 13.219 -11.602 -14.312 1 93.31 106 GLY A C 1
ATOM 804 O O . GLY A 1 106 ? 12.25 -11.906 -15.008 1 93.31 106 GLY A O 1
ATOM 805 N N . GLY A 1 107 ? 14.062 -10.578 -14.594 1 95.62 107 GLY A N 1
ATOM 806 C CA . GLY A 1 107 ? 13.93 -9.828 -15.836 1 95.62 107 GLY A CA 1
ATOM 807 C C . GLY A 1 107 ? 13.008 -8.641 -15.719 1 95.62 107 GLY A C 1
ATOM 808 O O . GLY A 1 107 ? 12.422 -8.203 -16.719 1 95.62 107 GLY A O 1
ATOM 809 N N . PHE A 1 108 ? 12.883 -8.102 -14.586 1 97 108 PHE A N 1
ATOM 810 C CA . PHE A 1 108 ? 12.008 -6.957 -14.367 1 97 108 PHE A CA 1
ATOM 811 C C . PHE A 1 108 ? 12.766 -5.645 -14.539 1 97 108 PHE A C 1
ATOM 813 O O . PHE A 1 108 ? 13.789 -5.422 -13.883 1 97 108 PHE A O 1
ATOM 820 N N . ILE A 1 109 ? 12.258 -4.801 -15.367 1 97.12 109 ILE A N 1
ATOM 821 C CA . ILE A 1 109 ? 12.875 -3.486 -15.539 1 97.12 109 ILE A CA 1
ATOM 822 C C . ILE A 1 109 ? 12.266 -2.498 -14.547 1 97.12 109 ILE A C 1
ATOM 824 O O . ILE A 1 109 ? 11.094 -2.141 -14.656 1 97.12 109 ILE A O 1
ATOM 828 N N . VAL A 1 110 ? 13.117 -2 -13.68 1 97.19 110 VAL A N 1
ATOM 829 C CA . VAL A 1 110 ? 12.625 -1.172 -12.586 1 97.19 110 VAL A CA 1
ATOM 830 C C . VAL A 1 110 ? 12.648 0.298 -13 1 97.19 110 VAL A C 1
ATOM 832 O O . VAL A 1 110 ? 13.656 0.796 -13.492 1 97.19 110 VAL A O 1
ATOM 835 N N . GLU A 1 111 ? 11.547 1.017 -12.766 1 96.12 111 GLU A N 1
ATOM 836 C CA . GLU A 1 111 ? 11.43 2.426 -13.125 1 96.12 111 GLU A CA 1
ATOM 837 C C . GLU A 1 111 ? 11.109 3.283 -11.906 1 96.12 111 GLU A C 1
ATOM 839 O O . GLU A 1 111 ? 11.312 4.5 -11.922 1 96.12 111 GLU A O 1
ATOM 844 N N . ALA A 1 112 ? 10.602 2.773 -10.906 1 95.38 112 ALA A N 1
ATOM 845 C CA . ALA A 1 112 ? 10.242 3.445 -9.656 1 95.38 112 ALA A CA 1
ATOM 846 C C . ALA A 1 112 ? 10.141 2.447 -8.508 1 95.38 112 ALA A C 1
ATOM 848 O O . ALA A 1 112 ? 10.25 1.236 -8.719 1 95.38 112 ALA A O 1
ATOM 849 N N . HIS A 1 113 ? 10.016 2.92 -7.293 1 95.56 113 HIS A N 1
ATOM 850 C CA . HIS A 1 113 ? 9.844 2.031 -6.148 1 95.56 113 HIS A CA 1
ATOM 851 C C . HIS A 1 113 ? 9.227 2.766 -4.965 1 95.56 113 HIS A C 1
ATOM 853 O O . HIS A 1 113 ? 9.234 3.998 -4.922 1 95.56 113 HIS A O 1
ATOM 859 N N . GLU A 1 114 ? 8.664 2.016 -4.098 1 94.56 114 GLU A N 1
ATOM 860 C CA . GLU A 1 114 ? 8.141 2.471 -2.814 1 94.56 114 GLU A CA 1
ATOM 861 C C . GLU A 1 114 ? 8.586 1.557 -1.678 1 94.56 114 GLU A C 1
ATOM 863 O O . GLU A 1 114 ? 8.578 0.332 -1.817 1 94.56 114 GLU A O 1
ATOM 868 N N . VAL A 1 115 ? 9.008 2.193 -0.657 1 95.88 115 VAL A N 1
ATOM 869 C CA . VAL A 1 115 ? 9.445 1.441 0.515 1 95.88 115 VAL A CA 1
ATOM 870 C C . VAL A 1 115 ? 8.648 1.887 1.739 1 95.88 115 VAL A C 1
ATOM 872 O O . VAL A 1 115 ? 8.438 3.084 1.951 1 95.88 115 VAL A O 1
ATOM 875 N N . THR A 1 116 ? 8.172 0.943 2.439 1 96.38 116 THR A N 1
ATOM 8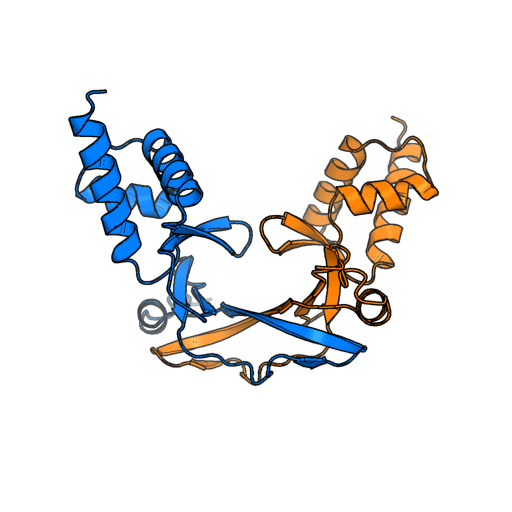76 C CA . THR A 1 116 ? 7.609 1.193 3.762 1 96.38 116 THR A CA 1
ATOM 877 C C . THR A 1 116 ? 8.398 0.454 4.836 1 96.38 116 THR A C 1
ATOM 879 O O . THR A 1 116 ? 8.57 -0.765 4.762 1 96.38 116 THR A O 1
ATOM 882 N N . LEU A 1 117 ? 8.906 1.213 5.746 1 96.88 117 LEU A N 1
ATOM 883 C CA . LEU A 1 117 ? 9.555 0.63 6.918 1 96.88 117 LEU A CA 1
ATOM 884 C C . LEU A 1 117 ? 8.586 0.573 8.094 1 96.88 117 LEU A C 1
ATOM 886 O O . LEU A 1 117 ? 7.723 1.441 8.242 1 96.88 117 LEU A O 1
ATOM 890 N N . TYR A 1 118 ? 8.789 -0.432 8.922 1 97.06 118 TYR A N 1
ATOM 891 C CA . TYR A 1 118 ? 7.953 -0.62 10.102 1 97.06 118 TYR A CA 1
ATOM 892 C C . TYR A 1 118 ? 8.805 -0.747 11.359 1 97.06 118 TYR A C 1
ATOM 894 O O . TYR A 1 118 ? 9.883 -1.347 11.328 1 97.06 118 TYR A O 1
ATOM 902 N N . GLY A 1 119 ? 8.242 -0.267 12.398 1 97.38 119 GLY A N 1
ATOM 903 C CA . GLY A 1 119 ? 8.922 -0.368 13.68 1 97.38 119 GLY A CA 1
ATOM 904 C C . GLY A 1 119 ? 8.484 0.696 14.672 1 97.38 119 GLY A C 1
ATOM 905 O O . GLY A 1 119 ? 7.293 0.998 14.781 1 97.38 119 GLY A O 1
ATOM 906 N N . ARG A 1 120 ? 9.523 1.21 15.414 1 97.69 120 ARG A N 1
ATOM 907 C CA . ARG A 1 120 ? 9.203 2.18 16.453 1 97.69 120 ARG A CA 1
ATOM 908 C C . ARG A 1 120 ? 9.742 3.561 16.109 1 97.69 120 ARG A C 1
ATOM 910 O O . ARG A 1 120 ? 10.914 3.701 15.742 1 97.69 120 ARG A O 1
ATOM 917 N N . CYS A 1 121 ? 8.844 4.5 16.234 1 97.56 121 CYS A N 1
ATOM 918 C CA . CYS A 1 121 ? 9.312 5.867 16.062 1 97.56 121 CYS A CA 1
ATOM 919 C C . CYS A 1 121 ? 10.086 6.344 17.281 1 97.56 121 CYS A C 1
ATOM 921 O O . CYS A 1 121 ? 10.047 5.703 18.344 1 97.56 121 CYS A O 1
ATOM 923 N N . PRO A 1 122 ? 10.703 7.531 17.172 1 96.12 122 PRO A N 1
ATOM 924 C CA . PRO A 1 122 ? 11.531 7.988 18.297 1 96.12 122 PRO A CA 1
ATOM 925 C C . PRO A 1 122 ? 10.742 8.125 19.594 1 96.12 122 PRO A C 1
ATOM 927 O O . PRO A 1 122 ? 11.227 7.734 20.656 1 96.12 122 PRO A O 1
ATOM 930 N N . ALA A 1 123 ? 9.547 8.672 19.547 1 95.94 123 ALA A N 1
ATOM 931 C CA . ALA A 1 123 ? 8.719 8.867 20.734 1 95.94 123 ALA A CA 1
ATOM 932 C C . ALA A 1 123 ? 8.359 7.531 21.375 1 95.94 123 ALA A C 1
ATOM 934 O O . ALA A 1 123 ? 8.422 7.383 22.609 1 95.94 123 ALA A O 1
ATOM 935 N N . CYS A 1 124 ? 7.973 6.559 20.547 1 96.25 124 CYS A N 1
ATOM 936 C CA . CYS A 1 124 ? 7.582 5.25 21.062 1 96.25 124 CYS A CA 1
ATOM 937 C C . CYS A 1 124 ? 8.797 4.465 21.531 1 96.25 124 CYS A C 1
ATOM 939 O O . CYS A 1 124 ? 8.688 3.648 22.453 1 96.25 124 CYS A O 1
ATOM 941 N N . ALA A 1 125 ? 9.938 4.664 20.828 1 92.56 125 ALA A N 1
ATOM 942 C CA . ALA A 1 125 ? 11.172 3.984 21.219 1 92.56 125 ALA A CA 1
ATOM 943 C C . ALA A 1 125 ? 11.648 4.461 22.578 1 92.56 125 ALA A C 1
ATOM 945 O O . ALA A 1 125 ? 12.273 3.705 23.328 1 92.56 125 ALA A O 1
ATOM 946 N N . ALA A 1 126 ? 11.383 5.648 22.891 1 89.94 126 ALA A N 1
ATOM 947 C CA . ALA A 1 126 ? 11.789 6.242 24.156 1 89.94 126 ALA A CA 1
ATOM 948 C C . ALA A 1 126 ? 10.852 5.816 25.281 1 89.94 126 ALA A C 1
ATOM 950 O O . ALA A 1 126 ? 11.211 5.887 26.469 1 89.94 126 ALA A O 1
ATOM 951 N N . ALA A 1 127 ? 9.633 5.379 24.922 1 82.19 127 ALA A N 1
ATOM 952 C CA . ALA A 1 127 ? 8.672 4.98 25.938 1 82.19 127 ALA A CA 1
ATOM 953 C C . ALA A 1 127 ? 9.039 3.619 26.531 1 82.19 127 ALA A C 1
ATOM 955 O O . ALA A 1 127 ? 9.438 2.707 25.812 1 82.19 127 ALA A O 1
ATOM 956 N N . PRO A 1 128 ? 9.25 3.463 27.797 1 65.38 128 PRO A N 1
ATOM 957 C CA . PRO A 1 128 ? 9.594 2.191 28.438 1 65.38 128 PRO A CA 1
ATOM 958 C C . PRO A 1 128 ? 8.625 1.065 28.062 1 65.38 128 PRO A C 1
ATOM 960 O O . PRO A 1 128 ? 7.453 1.32 27.797 1 65.38 128 PRO A O 1
ATOM 963 N N . ASP A 1 129 ? 9.133 -0.039 27.391 1 57.34 129 ASP A N 1
ATOM 964 C CA . ASP A 1 129 ? 8.352 -1.232 27.062 1 57.34 129 ASP A CA 1
ATOM 965 C C . ASP A 1 129 ? 7.422 -1.604 28.219 1 57.34 129 ASP A C 1
ATOM 967 O O . ASP A 1 129 ? 7.879 -1.843 29.344 1 57.34 129 ASP A O 1
ATOM 971 N N . SER A 1 130 ? 6.336 -0.958 28.328 1 48.03 130 SER A N 1
ATOM 972 C CA . SER A 1 130 ? 5.523 -1.431 29.453 1 48.03 130 SER A CA 1
ATOM 973 C C . SER A 1 130 ? 5.254 -2.928 29.344 1 48.03 130 SER A C 1
ATOM 975 O O . SER A 1 130 ? 4.426 -3.471 30.078 1 48.03 130 SER A O 1
ATOM 977 N N . SER A 1 131 ? 5.633 -3.584 28.25 1 46.03 131 SER A N 1
ATOM 978 C CA . SER A 1 131 ? 5.277 -5 28.312 1 46.03 131 SER A CA 1
ATOM 979 C C . SER A 1 131 ? 6.039 -5.711 29.422 1 46.03 131 SER A C 1
ATOM 981 O O . SER A 1 131 ? 5.98 -6.938 29.547 1 46.03 131 SER A O 1
ATOM 983 N N . GLY A 1 132 ? 6.945 -5.145 30.078 1 35.22 132 GLY A N 1
ATOM 984 C CA . GLY A 1 132 ? 7.488 -5.934 31.172 1 35.22 132 GLY A CA 1
ATOM 985 C C . GLY A 1 132 ? 6.453 -6.305 32.219 1 35.22 132 GLY A C 1
ATOM 986 O O . GLY A 1 132 ? 6.602 -5.973 33.406 1 35.22 132 GLY A O 1
ATOM 987 N N . ALA A 1 133 ? 5.211 -6.367 32 1 34.34 133 ALA A N 1
ATOM 988 C CA . ALA A 1 133 ? 4.465 -6.957 33.094 1 34.34 133 ALA A CA 1
ATOM 989 C C . ALA A 1 133 ? 4.949 -8.367 33.406 1 34.34 133 ALA A C 1
ATOM 991 O O . ALA A 1 133 ? 5.246 -9.141 32.5 1 34.34 133 ALA A O 1
ATOM 992 N N . GLY A 1 134 ? 5.57 -8.641 34.562 1 30.59 134 GLY A N 1
ATOM 993 C CA . GLY A 1 134 ? 5.918 -9.844 35.312 1 30.59 134 GLY A CA 1
ATOM 994 C C . GLY A 1 134 ? 4.945 -10.984 35.094 1 30.59 134 GLY A C 1
ATOM 995 O O . GLY A 1 134 ? 3.744 -10.844 35.344 1 30.59 134 GLY A O 1
ATOM 996 N N . LEU A 1 135 ? 5.086 -11.852 34.094 1 23.78 135 LEU A N 1
ATOM 997 C CA . LEU A 1 135 ? 4.637 -13.188 34.5 1 23.78 135 LEU A CA 1
ATOM 998 C C . LEU A 1 135 ? 5.445 -13.695 35.688 1 23.78 135 LEU A C 1
ATOM 1000 O O . LEU A 1 135 ? 6.648 -13.445 35.781 1 23.78 135 LEU A O 1
ATOM 1004 N N . MET B 1 1 ? -27.438 -23.484 -2.305 1 51.5 1 MET B N 1
ATOM 1005 C CA . MET B 1 1 ? -26.141 -23.859 -2.855 1 51.5 1 MET B CA 1
ATOM 1006 C C . MET B 1 1 ? -25.594 -25.094 -2.148 1 51.5 1 MET B C 1
ATOM 1008 O O . MET B 1 1 ? -25.469 -25.109 -0.922 1 51.5 1 MET B O 1
ATOM 1012 N N . THR B 1 2 ? -25.516 -26.25 -2.703 1 62.94 2 THR B N 1
ATOM 1013 C CA . THR B 1 2 ? -25.188 -27.469 -1.977 1 62.94 2 THR B CA 1
ATOM 1014 C C . THR B 1 2 ? -23.734 -27.438 -1.521 1 62.94 2 THR B C 1
ATOM 1016 O O . THR B 1 2 ? -22.906 -26.703 -2.074 1 62.94 2 THR B O 1
ATOM 1019 N N . ALA B 1 3 ? -23.531 -28.031 -0.362 1 65.12 3 ALA B N 1
ATOM 1020 C CA . ALA B 1 3 ? -22.25 -28.156 0.321 1 65.12 3 ALA B CA 1
ATOM 1021 C C . ALA B 1 3 ? -21.141 -28.547 -0.659 1 65.12 3 ALA B C 1
ATOM 1023 O O . ALA B 1 3 ? -20.031 -28.047 -0.577 1 65.12 3 ALA B O 1
ATOM 1024 N N . SER B 1 4 ? -21.516 -29.375 -1.69 1 74.25 4 SER B N 1
ATOM 1025 C CA . SER B 1 4 ? -20.547 -29.891 -2.65 1 74.25 4 SER B CA 1
ATOM 1026 C C . SER B 1 4 ? -20.094 -28.797 -3.619 1 74.25 4 SER B C 1
ATOM 1028 O O . SER B 1 4 ? -18.906 -28.672 -3.922 1 74.25 4 SER B O 1
ATOM 1030 N N . ARG B 1 5 ? -20.984 -28.062 -4.066 1 78.38 5 ARG B N 1
ATOM 1031 C CA . ARG B 1 5 ? -20.672 -27 -5.016 1 78.38 5 ARG B CA 1
ATOM 1032 C C . ARG B 1 5 ? -19.797 -25.938 -4.367 1 78.38 5 ARG B C 1
ATOM 1034 O O . ARG B 1 5 ? -18.828 -25.453 -4.977 1 78.38 5 ARG B O 1
ATOM 1041 N N . SER B 1 6 ? -20.109 -25.641 -3.146 1 84.75 6 SER B N 1
ATOM 1042 C CA . SER B 1 6 ? -19.344 -24.641 -2.402 1 84.75 6 SER B CA 1
ATOM 1043 C C . SER B 1 6 ? -17.891 -25.078 -2.203 1 84.75 6 SER B C 1
ATOM 1045 O O . SER B 1 6 ? -16.969 -24.281 -2.344 1 84.75 6 SER B O 1
ATOM 1047 N N . THR B 1 7 ? -17.781 -26.391 -2.064 1 89.56 7 THR B N 1
ATOM 1048 C CA . THR B 1 7 ? -16.438 -26.922 -1.854 1 89.56 7 THR B CA 1
ATOM 1049 C C . THR B 1 7 ? -15.625 -26.859 -3.143 1 89.56 7 THR B C 1
ATOM 1051 O O . THR B 1 7 ? -14.453 -26.469 -3.123 1 89.56 7 THR B O 1
ATOM 1054 N N . ARG B 1 8 ? -16.266 -27.141 -4.23 1 93.19 8 ARG B N 1
ATOM 1055 C CA . ARG B 1 8 ? -15.578 -27.109 -5.516 1 93.19 8 ARG B CA 1
ATOM 1056 C C . ARG B 1 8 ? -15.172 -25.672 -5.871 1 93.19 8 ARG B C 1
ATOM 1058 O O . ARG B 1 8 ? -14.062 -25.453 -6.359 1 93.19 8 ARG B O 1
ATOM 1065 N N . GLN B 1 9 ? -16 -24.766 -5.664 1 95 9 GLN B N 1
ATOM 1066 C CA . GLN B 1 9 ? -15.719 -23.359 -5.945 1 95 9 GLN B CA 1
ATOM 1067 C C . GLN B 1 9 ? -14.539 -22.859 -5.113 1 95 9 GLN B C 1
ATOM 1069 O O . GLN B 1 9 ? -13.641 -22.203 -5.637 1 95 9 GLN B O 1
ATOM 1074 N N . ARG B 1 10 ? -14.594 -23.25 -3.91 1 95.31 10 ARG B N 1
ATOM 1075 C CA . ARG B 1 10 ? -13.492 -22.875 -3.023 1 95.31 10 ARG B CA 1
ATOM 1076 C C . ARG B 1 10 ? -12.18 -23.5 -3.482 1 95.31 10 ARG B C 1
ATOM 1078 O O . ARG B 1 10 ? -11.133 -22.859 -3.455 1 95.31 10 ARG B O 1
ATOM 1085 N N . ASP B 1 11 ? -12.273 -24.719 -3.855 1 96.31 11 ASP B N 1
ATOM 1086 C CA . ASP B 1 11 ? -11.078 -25.422 -4.312 1 96.31 11 ASP B CA 1
ATOM 1087 C C . ASP B 1 11 ? -10.469 -24.75 -5.535 1 96.31 11 ASP B C 1
ATOM 1089 O O . ASP B 1 11 ? -9.25 -24.594 -5.621 1 96.31 11 ASP B O 1
ATOM 1093 N N . VAL B 1 12 ? -11.305 -24.391 -6.441 1 97.5 12 VAL B N 1
ATOM 1094 C CA . VAL B 1 12 ? -10.836 -23.766 -7.668 1 97.5 12 VAL B CA 1
ATOM 1095 C C . VAL B 1 12 ? -10.188 -22.422 -7.336 1 97.5 12 VAL B C 1
ATOM 1097 O O . VAL B 1 12 ? -9.109 -22.094 -7.844 1 97.5 12 VAL B O 1
ATOM 1100 N N . ILE B 1 13 ? -10.766 -21.672 -6.508 1 98 13 ILE B N 1
ATOM 1101 C CA . ILE B 1 13 ? -10.242 -20.359 -6.117 1 98 13 ILE B CA 1
ATOM 1102 C C . ILE B 1 13 ? -8.906 -20.531 -5.402 1 98 13 ILE B C 1
ATOM 1104 O O . ILE B 1 13 ? -7.953 -19.797 -5.668 1 98 13 ILE B O 1
ATOM 1108 N N . THR B 1 14 ? -8.844 -21.484 -4.586 1 97.38 14 THR B N 1
ATOM 1109 C CA . THR B 1 14 ? -7.605 -21.781 -3.871 1 97.38 14 THR B CA 1
ATOM 1110 C C . THR B 1 14 ? -6.492 -22.156 -4.844 1 97.38 14 THR B C 1
ATOM 1112 O O . THR B 1 14 ? -5.359 -21.688 -4.711 1 97.38 14 THR B O 1
ATOM 1115 N N . ARG B 1 15 ? -6.805 -22.938 -5.785 1 97.44 15 ARG B N 1
ATOM 1116 C CA . ARG B 1 15 ? -5.824 -23.359 -6.777 1 97.44 15 ARG B CA 1
ATOM 1117 C C . ARG B 1 15 ? -5.324 -22.156 -7.59 1 97.44 15 ARG B C 1
ATOM 1119 O O . ARG B 1 15 ? -4.133 -22.078 -7.902 1 97.44 15 ARG B O 1
ATOM 1126 N N . VAL B 1 16 ? -6.215 -21.312 -7.934 1 98.06 16 VAL B N 1
ATOM 1127 C CA . VAL B 1 16 ? -5.859 -20.109 -8.68 1 98.06 16 VAL B CA 1
ATOM 1128 C C . VAL B 1 16 ? -4.832 -19.297 -7.895 1 98.06 16 VAL B C 1
ATOM 1130 O O . VAL B 1 16 ? -3.816 -18.875 -8.445 1 98.06 16 VAL B O 1
ATOM 1133 N N . LEU B 1 17 ? -5.055 -19.125 -6.602 1 98.06 17 LEU B N 1
ATOM 1134 C CA . LEU B 1 17 ? -4.164 -18.344 -5.754 1 98.06 17 LEU B CA 1
ATOM 1135 C C . LEU B 1 17 ? -2.834 -19.062 -5.551 1 98.06 17 LEU B C 1
ATOM 1137 O O . LEU B 1 17 ? -1.775 -18.438 -5.559 1 98.06 17 LEU B O 1
ATOM 1141 N N . ASP B 1 18 ? -2.881 -20.312 -5.477 1 96.12 18 ASP B N 1
ATOM 1142 C CA . ASP B 1 18 ? -1.685 -21.125 -5.246 1 96.12 18 ASP B CA 1
ATOM 1143 C C . ASP B 1 18 ? -0.744 -21.062 -6.449 1 96.12 18 ASP B C 1
ATOM 1145 O O . ASP B 1 18 ? 0.478 -21.094 -6.289 1 96.12 18 ASP B O 1
ATOM 1149 N N . GLY B 1 19 ? -1.303 -20.953 -7.566 1 95.56 19 GLY B N 1
ATOM 1150 C CA . GLY B 1 19 ? -0.5 -21.016 -8.781 1 95.56 19 GLY B CA 1
ATOM 1151 C C . GLY B 1 19 ? -0.122 -19.641 -9.305 1 95.56 19 GLY B C 1
ATOM 1152 O O . GLY B 1 19 ? 0.56 -19.531 -10.328 1 95.56 19 GLY B O 1
ATOM 1153 N N . ALA B 1 20 ? -0.466 -18.734 -8.617 1 96.75 20 ALA B N 1
ATOM 1154 C CA . ALA B 1 20 ? -0.285 -17.375 -9.133 1 96.75 20 ALA B CA 1
ATOM 1155 C C . ALA B 1 20 ? 1.155 -16.906 -8.953 1 96.75 20 ALA B C 1
ATOM 1157 O O . ALA B 1 20 ? 1.828 -17.312 -7.996 1 96.75 20 ALA B O 1
ATOM 1158 N N . GLU B 1 21 ? 1.654 -15.992 -9.805 1 96.12 21 GLU B N 1
ATOM 1159 C CA . GLU B 1 21 ? 2.998 -15.422 -9.766 1 96.12 21 GLU B CA 1
ATOM 1160 C C . GLU B 1 21 ? 3.104 -14.32 -8.727 1 96.12 21 GLU B C 1
ATOM 1162 O O . GLU B 1 21 ? 4.199 -13.828 -8.438 1 96.12 21 GLU B O 1
ATOM 1167 N N . GLY B 1 22 ? 1.984 -13.906 -8.156 1 97.38 22 GLY B N 1
ATOM 1168 C CA . GLY B 1 22 ? 1.848 -12.867 -7.148 1 97.38 22 GLY B CA 1
ATOM 1169 C C . GLY B 1 22 ? 0.413 -12.648 -6.703 1 97.38 22 GLY B C 1
ATOM 1170 O O . GLY B 1 22 ? -0.475 -13.43 -7.055 1 97.38 22 GLY B O 1
ATOM 1171 N N . PRO B 1 23 ? 0.221 -11.633 -5.891 1 97.88 23 PRO B N 1
ATOM 1172 C CA . PRO B 1 23 ? -1.14 -11.352 -5.426 1 97.88 23 PRO B CA 1
ATOM 1173 C C . PRO B 1 23 ? -2.104 -11.047 -6.57 1 97.88 23 PRO B C 1
ATOM 1175 O O . PRO B 1 23 ? -1.716 -10.406 -7.555 1 97.88 23 PRO B O 1
ATOM 1178 N N . LEU B 1 24 ? -3.34 -11.453 -6.371 1 98.25 24 LEU B N 1
ATOM 1179 C CA . LEU B 1 24 ? -4.355 -11.273 -7.402 1 98.25 24 LEU B CA 1
ATOM 1180 C C . LEU B 1 24 ? -5.504 -10.406 -6.891 1 98.25 24 LEU B C 1
ATOM 1182 O O . LEU B 1 24 ? -5.945 -10.57 -5.75 1 98.25 24 LEU B O 1
ATOM 1186 N N . ALA B 1 25 ? -5.914 -9.508 -7.762 1 97.38 25 ALA B N 1
ATOM 1187 C CA . ALA B 1 25 ? -7.148 -8.781 -7.473 1 97.38 25 ALA B CA 1
ATOM 1188 C C . ALA B 1 25 ? -8.367 -9.68 -7.633 1 97.38 25 ALA B C 1
ATOM 1190 O O . ALA B 1 25 ? -8.305 -10.703 -8.312 1 97.38 25 ALA B O 1
ATOM 1191 N N . VAL B 1 26 ? -9.43 -9.242 -7.066 1 97.31 26 VAL B N 1
ATOM 1192 C CA . VAL B 1 26 ? -10.656 -10.031 -7.105 1 97.31 26 VAL B CA 1
ATOM 1193 C C . VAL B 1 26 ? -11.047 -10.312 -8.555 1 97.31 26 VAL B C 1
ATOM 1195 O O . VAL B 1 26 ? -11.414 -11.438 -8.898 1 97.31 26 VAL B O 1
ATOM 1198 N N . GLY B 1 27 ? -10.945 -9.273 -9.312 1 97.19 27 GLY B N 1
ATOM 1199 C CA . GLY B 1 27 ? -11.289 -9.461 -10.711 1 97.19 27 GLY B CA 1
ATOM 1200 C C . GLY B 1 27 ? -10.406 -10.484 -11.414 1 97.19 27 GLY B C 1
ATOM 1201 O O . GLY B 1 27 ? -10.883 -11.234 -12.266 1 97.19 27 GLY B O 1
ATOM 1202 N N . GLU B 1 28 ? -9.18 -10.531 -11.117 1 97.62 28 GLU B N 1
ATOM 1203 C CA . GLU B 1 28 ? -8.25 -11.5 -11.695 1 97.62 28 GLU B CA 1
ATOM 1204 C C . GLU B 1 28 ? -8.57 -12.914 -11.219 1 97.62 28 GLU B C 1
ATOM 1206 O O . GLU B 1 28 ? -8.531 -13.859 -12.008 1 97.62 28 GLU B O 1
ATOM 1211 N N . VAL B 1 29 ? -8.844 -13.047 -9.945 1 98.5 29 VAL B N 1
ATOM 1212 C CA . VAL B 1 29 ? -9.242 -14.344 -9.406 1 98.5 29 VAL B CA 1
ATOM 1213 C C . VAL B 1 29 ? -10.469 -14.859 -10.148 1 98.5 29 VAL B C 1
ATOM 1215 O O . VAL B 1 29 ? -10.5 -16.016 -10.57 1 98.5 29 VAL B O 1
ATOM 1218 N N . LEU B 1 30 ? -11.406 -13.938 -10.32 1 98.56 30 LEU B N 1
ATOM 1219 C CA . LEU B 1 30 ? -12.648 -14.312 -10.992 1 98.56 30 LEU B CA 1
ATOM 1220 C C . LEU B 1 30 ? -12.375 -14.805 -12.406 1 98.56 30 LEU B C 1
ATOM 1222 O O . LEU B 1 30 ? -12.805 -15.898 -12.781 1 98.56 30 LEU B O 1
ATOM 1226 N N . ARG B 1 31 ? -11.68 -14.055 -13.094 1 98.06 31 ARG B N 1
ATOM 1227 C CA . ARG B 1 31 ? -11.398 -14.383 -14.484 1 98.06 31 ARG B CA 1
ATOM 1228 C C . ARG B 1 31 ? -10.672 -15.719 -14.602 1 98.06 31 ARG B C 1
ATOM 1230 O O . ARG B 1 31 ? -11.031 -16.562 -15.422 1 98.06 31 ARG B O 1
ATOM 1237 N N . ARG B 1 32 ? -9.734 -15.93 -13.82 1 97.94 32 ARG B N 1
ATOM 1238 C CA . ARG B 1 32 ? -8.961 -17.172 -13.859 1 97.94 32 ARG B CA 1
ATOM 1239 C C . ARG B 1 32 ? -9.805 -18.359 -13.414 1 97.94 32 ARG B C 1
ATOM 1241 O O . ARG B 1 32 ? -9.734 -19.438 -14 1 97.94 32 ARG B O 1
ATOM 1248 N N . ALA B 1 33 ? -10.555 -18.172 -12.391 1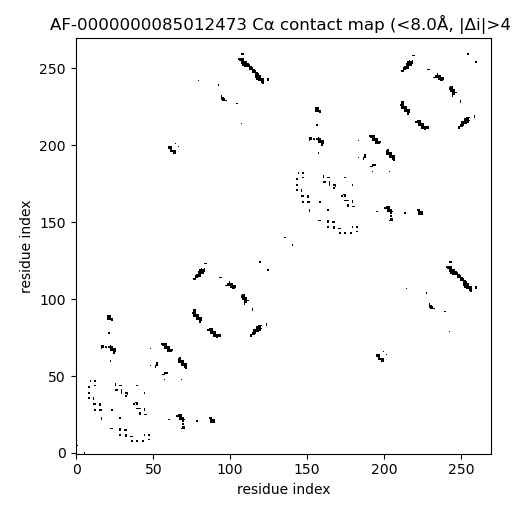 98.19 33 ALA B N 1
ATOM 1249 C CA . ALA B 1 33 ? -11.375 -19.25 -11.859 1 98.19 33 ALA B CA 1
ATOM 1250 C C . ALA B 1 33 ? -12.469 -19.641 -12.844 1 98.19 33 ALA B C 1
ATOM 1252 O O . ALA B 1 33 ? -12.852 -20.812 -12.922 1 98.19 33 ALA B O 1
ATOM 1253 N N . GLN B 1 34 ? -12.961 -18.641 -13.586 1 98 34 GLN B N 1
ATOM 1254 C CA . GLN B 1 34 ? -14.047 -18.891 -14.531 1 98 34 GLN B CA 1
ATOM 1255 C C . GLN B 1 34 ? -13.586 -19.766 -15.688 1 98 34 GLN B C 1
ATOM 1257 O O . GLN B 1 34 ? -14.406 -20.344 -16.406 1 98 34 GLN B O 1
ATOM 1262 N N . ALA B 1 35 ? -12.32 -19.859 -15.883 1 96.88 35 ALA B N 1
ATOM 1263 C CA . ALA B 1 35 ? -11.805 -20.797 -16.875 1 96.88 35 ALA B CA 1
ATOM 1264 C C . ALA B 1 35 ? -12.18 -22.234 -16.531 1 96.88 35 ALA B C 1
ATOM 1266 O O . ALA B 1 35 ? -12.453 -23.047 -17.422 1 96.88 35 ALA B O 1
ATOM 1267 N N . ASP B 1 36 ? -12.273 -22.562 -15.305 1 95.38 36 ASP B N 1
ATOM 1268 C CA . ASP B 1 36 ? -12.641 -23.891 -14.828 1 95.38 36 ASP B CA 1
ATOM 1269 C C . ASP B 1 36 ? -14.117 -23.953 -14.445 1 95.38 36 ASP B C 1
ATOM 1271 O O . ASP B 1 36 ? -14.75 -25 -14.547 1 95.38 36 ASP B O 1
ATOM 1275 N N . LEU B 1 37 ? -14.648 -22.781 -14 1 96.25 37 LEU B N 1
ATOM 1276 C CA . LEU B 1 37 ? -16.031 -22.688 -13.555 1 96.25 37 LEU B CA 1
ATOM 1277 C C . LEU B 1 37 ? -16.719 -21.469 -14.172 1 96.25 37 LEU B C 1
ATOM 1279 O O . LEU B 1 37 ? -16.906 -20.453 -13.5 1 96.25 37 LEU B O 1
ATOM 1283 N N . PRO B 1 38 ? -17.203 -21.578 -15.359 1 95.69 38 PRO B N 1
ATOM 1284 C CA . PRO B 1 38 ? -17.766 -20.438 -16.094 1 95.69 38 PRO B CA 1
ATOM 1285 C C . PRO B 1 38 ? -18.922 -19.766 -15.352 1 95.69 38 PRO B C 1
ATOM 1287 O O . PRO B 1 38 ? -19.141 -18.562 -15.5 1 95.69 38 PRO B O 1
ATOM 1290 N N . GLY B 1 39 ? -19.594 -20.391 -14.484 1 94.62 39 GLY B N 1
ATOM 1291 C CA . GLY B 1 39 ? -20.75 -19.844 -13.805 1 94.62 39 GLY B CA 1
ATOM 1292 C C . GLY B 1 39 ? -20.422 -19.219 -12.461 1 94.62 39 GLY B C 1
ATOM 1293 O O . GLY B 1 39 ? -21.312 -18.766 -11.742 1 94.62 39 GLY B O 1
ATOM 1294 N N . LEU B 1 40 ? -19.172 -19.125 -12.227 1 96.94 40 LEU B N 1
ATOM 1295 C CA . LEU B 1 40 ? -18.766 -18.578 -10.938 1 96.94 40 LEU B CA 1
ATOM 1296 C C . LEU B 1 40 ? -19.062 -17.078 -10.867 1 96.94 40 LEU B C 1
ATOM 1298 O O . LEU B 1 40 ? -18.703 -16.328 -11.773 1 96.94 40 LEU B O 1
ATOM 1302 N N . GLY B 1 41 ? -19.703 -16.656 -9.766 1 96.75 41 GLY B N 1
ATOM 1303 C CA . GLY B 1 41 ? -20.031 -15.258 -9.57 1 96.75 41 GLY B CA 1
ATOM 1304 C C . GLY B 1 41 ? -19.047 -14.531 -8.664 1 96.75 41 GLY B C 1
ATOM 1305 O O . GLY B 1 41 ? -18.391 -15.156 -7.84 1 96.75 41 GLY B O 1
ATOM 1306 N N . VAL B 1 42 ? -19.047 -13.234 -8.828 1 97.56 42 VAL B N 1
ATOM 1307 C CA . VAL B 1 42 ? -18.109 -12.406 -8.094 1 97.56 42 VAL B CA 1
ATOM 1308 C C . VAL B 1 42 ? -18.406 -12.469 -6.598 1 97.56 42 VAL B C 1
ATOM 1310 O O . VAL B 1 42 ? -17.5 -12.414 -5.77 1 97.56 42 VAL B O 1
ATOM 1313 N N . ALA B 1 43 ? -19.641 -12.648 -6.246 1 97 43 ALA B N 1
ATOM 1314 C CA . ALA B 1 43 ? -20.016 -12.734 -4.836 1 97 43 ALA B CA 1
ATOM 1315 C C . ALA B 1 43 ? -19.375 -13.953 -4.172 1 97 43 ALA B C 1
ATOM 1317 O O . ALA B 1 43 ? -18.922 -13.875 -3.027 1 97 43 ALA B O 1
ATOM 1318 N N . THR B 1 44 ? -19.359 -15.039 -4.855 1 97.06 44 THR B N 1
ATOM 1319 C CA . THR B 1 44 ? -18.734 -16.25 -4.344 1 97.06 44 THR B CA 1
ATOM 1320 C C . THR B 1 44 ? -17.234 -16.047 -4.156 1 97.06 44 THR B C 1
ATOM 1322 O O . THR B 1 44 ? -16.656 -16.516 -3.172 1 97.06 44 THR B O 1
ATOM 1325 N N . VAL B 1 45 ? -16.641 -15.305 -5.074 1 98.19 45 VAL B N 1
ATOM 1326 C CA . VAL B 1 45 ? -15.219 -15.016 -4.969 1 98.19 45 VAL B CA 1
ATOM 1327 C C . VAL B 1 45 ? -14.953 -14.203 -3.705 1 98.19 45 VAL B C 1
ATOM 1329 O O . VAL B 1 45 ? -14.086 -14.555 -2.904 1 98.19 45 VAL B O 1
ATOM 1332 N N . TYR B 1 46 ? -15.703 -13.227 -3.475 1 97.75 46 TYR B N 1
ATOM 1333 C CA . TYR B 1 46 ? -15.531 -12.383 -2.299 1 97.75 46 TYR B CA 1
ATOM 1334 C C . TYR B 1 46 ? -15.68 -13.195 -1.018 1 97.75 46 TYR B C 1
ATOM 1336 O O . TYR B 1 46 ? -14.859 -13.086 -0.105 1 97.75 46 TYR B O 1
ATOM 1344 N N . ARG B 1 47 ? -16.656 -13.922 -0.964 1 97.06 47 ARG B N 1
ATOM 1345 C CA . ARG B 1 47 ? -16.938 -14.703 0.233 1 97.06 47 ARG B CA 1
ATOM 1346 C C . ARG B 1 47 ? -15.828 -15.719 0.504 1 97.06 47 ARG B C 1
ATOM 1348 O O . ARG B 1 47 ? -15.445 -15.93 1.655 1 97.06 47 ARG B O 1
ATOM 1355 N N . THR B 1 48 ? -15.445 -16.344 -0.56 1 97.81 48 THR B N 1
ATOM 1356 C CA . THR B 1 48 ? -14.383 -17.328 -0.416 1 97.81 48 THR B CA 1
ATOM 1357 C C . THR B 1 48 ? -13.086 -16.672 0.047 1 97.81 48 THR B C 1
ATOM 1359 O O . THR B 1 48 ? -12.414 -17.172 0.946 1 97.81 48 THR B O 1
ATOM 1362 N N . LEU B 1 49 ? -12.773 -15.547 -0.539 1 98.12 49 LEU B N 1
ATOM 1363 C CA . LEU B 1 49 ? -11.57 -14.828 -0.149 1 98.12 49 LEU B CA 1
ATOM 1364 C C . LEU B 1 49 ? -11.641 -14.398 1.311 1 98.12 49 LEU B C 1
ATOM 1366 O O . LEU B 1 49 ? -10.648 -14.477 2.037 1 98.12 49 LEU B O 1
ATOM 1370 N N . LYS B 1 50 ? -12.719 -13.922 1.689 1 97.56 50 LYS B N 1
ATOM 1371 C CA . LYS B 1 50 ? -12.914 -13.547 3.088 1 97.56 50 LYS B CA 1
ATOM 1372 C C . LYS B 1 50 ? -12.703 -14.742 4.012 1 97.56 50 LYS B C 1
ATOM 1374 O O . LYS B 1 50 ? -12 -14.648 5.016 1 97.56 50 LYS B O 1
ATOM 1379 N N . LEU B 1 51 ? -13.328 -15.859 3.666 1 97.19 51 LEU B N 1
ATOM 1380 C CA . LEU B 1 51 ? -13.203 -17.094 4.445 1 97.19 51 LEU B CA 1
ATOM 1381 C C . LEU B 1 51 ? -11.75 -17.531 4.543 1 97.19 51 LEU B C 1
ATOM 1383 O O . LEU B 1 51 ? -11.25 -17.812 5.637 1 97.19 51 LEU B O 1
ATOM 1387 N N . LEU B 1 52 ? -11.086 -17.609 3.434 1 97.69 52 LEU B N 1
ATOM 1388 C CA . LEU B 1 52 ? -9.695 -18.062 3.396 1 97.69 52 LEU B CA 1
ATOM 1389 C C . LEU B 1 52 ? -8.797 -17.109 4.18 1 97.69 52 LEU B C 1
ATOM 1391 O O . LEU B 1 52 ? -7.82 -17.547 4.801 1 97.69 52 LEU B O 1
ATOM 1395 N N . THR B 1 53 ? -9.078 -15.828 4.133 1 97.56 53 THR B N 1
ATOM 1396 C CA . THR B 1 53 ? -8.336 -14.828 4.906 1 97.56 53 THR B CA 1
ATOM 1397 C C . THR B 1 53 ? -8.523 -15.062 6.402 1 97.56 53 THR B C 1
ATOM 1399 O O . THR B 1 53 ? -7.551 -15.062 7.16 1 97.56 53 THR B O 1
ATOM 1402 N N . GLU B 1 54 ? -9.688 -15.25 6.789 1 97.25 54 GLU B N 1
ATOM 1403 C CA . GLU B 1 54 ? -10 -15.5 8.188 1 97.25 54 GLU B CA 1
ATOM 1404 C C . GLU B 1 54 ? -9.312 -16.766 8.695 1 97.25 54 GLU B C 1
ATOM 1406 O O . GLU B 1 54 ? -8.938 -16.859 9.859 1 97.25 54 GLU B O 1
ATOM 1411 N N . GLN B 1 55 ? -9.141 -17.703 7.824 1 96.69 55 GLN B N 1
ATOM 1412 C CA . GLN B 1 55 ? -8.492 -18.969 8.164 1 96.69 55 GLN B CA 1
ATOM 1413 C C . GLN B 1 55 ? -6.977 -18.828 8.148 1 96.69 55 GLN B C 1
ATOM 1415 O O . GLN B 1 55 ? -6.262 -19.766 8.492 1 96.69 55 GLN B O 1
ATOM 1420 N N . GLY B 1 56 ? -6.48 -17.766 7.621 1 96.56 56 GLY B N 1
ATOM 1421 C CA . GLY B 1 56 ? -5.047 -17.531 7.582 1 96.56 56 GLY B CA 1
ATOM 1422 C C . GLY B 1 56 ? -4.359 -18.219 6.418 1 96.56 56 GLY B C 1
ATOM 1423 O O . GLY B 1 56 ? -3.137 -18.375 6.41 1 96.56 56 GLY B O 1
ATOM 1424 N N . ARG B 1 57 ? -5.129 -18.625 5.457 1 96.88 57 ARG B N 1
ATOM 1425 C CA . ARG B 1 57 ? -4.582 -19.328 4.305 1 96.88 57 ARG B CA 1
ATOM 1426 C C . ARG B 1 57 ? -4.086 -18.359 3.244 1 96.88 57 ARG B C 1
ATOM 1428 O O . ARG B 1 57 ? -3.188 -18.672 2.465 1 96.88 57 ARG B O 1
ATOM 1435 N N . ILE B 1 58 ? -4.734 -17.219 3.236 1 97.56 58 ILE B N 1
ATOM 1436 C CA . ILE B 1 58 ? -4.305 -16.156 2.338 1 97.56 58 ILE B CA 1
ATOM 1437 C C . ILE B 1 58 ? -4.25 -14.828 3.1 1 97.56 58 ILE B C 1
ATOM 1439 O O . ILE B 1 58 ? -4.762 -14.727 4.215 1 97.56 58 ILE B O 1
ATOM 1443 N N . HIS B 1 59 ? -3.572 -13.836 2.527 1 94.62 59 HIS B N 1
ATOM 1444 C CA . HIS B 1 59 ? -3.557 -12.516 3.145 1 94.62 59 HIS B CA 1
ATOM 1445 C C . HIS B 1 59 ? -3.701 -11.414 2.098 1 94.62 59 HIS B C 1
ATOM 1447 O O . HIS B 1 59 ? -3.225 -11.562 0.97 1 94.62 59 HIS B O 1
ATOM 1453 N N . PRO B 1 60 ? -4.371 -10.383 2.475 1 94.5 60 PRO B N 1
ATOM 1454 C CA . PRO B 1 60 ? -4.527 -9.242 1.57 1 94.5 60 PRO B CA 1
ATOM 1455 C C . PRO B 1 60 ? -3.256 -8.398 1.45 1 94.5 60 PRO B C 1
ATOM 1457 O O . PRO B 1 60 ? -2.492 -8.289 2.414 1 94.5 60 PRO B O 1
ATOM 1460 N N . VAL B 1 61 ? -2.992 -7.898 0.291 1 93.06 61 VAL B N 1
ATOM 1461 C CA . VAL B 1 61 ? -1.935 -6.949 -0.041 1 93.06 61 VAL B CA 1
ATOM 1462 C C . VAL B 1 61 ? -2.531 -5.742 -0.758 1 93.06 61 VAL B C 1
ATOM 1464 O O . VAL B 1 61 ? -3.186 -5.887 -1.794 1 93.06 61 VAL B O 1
ATOM 1467 N N . THR B 1 62 ? -2.357 -4.637 -0.219 1 90.38 62 THR B N 1
ATOM 1468 C CA . THR B 1 62 ? -2.891 -3.441 -0.865 1 90.38 62 THR B CA 1
ATOM 1469 C C . THR B 1 62 ? -1.788 -2.686 -1.6 1 90.38 62 THR B C 1
ATOM 1471 O O . THR B 1 62 ? -0.819 -2.236 -0.983 1 90.38 62 THR B O 1
ATOM 1474 N N . LEU B 1 63 ? -1.918 -2.646 -2.861 1 89 63 LEU B N 1
ATOM 1475 C CA . LEU B 1 63 ? -0.968 -1.958 -3.73 1 89 63 LEU B CA 1
ATOM 1476 C C . LEU B 1 63 ? -1.685 -0.973 -4.648 1 89 63 LEU B C 1
ATOM 1478 O O . LEU B 1 63 ? -2.668 -1.328 -5.301 1 89 63 LEU B O 1
ATOM 1482 N N . ASP B 1 64 ? -1.247 0.233 -4.625 1 80.62 64 ASP B N 1
ATOM 1483 C CA . ASP B 1 64 ? -1.804 1.271 -5.488 1 80.62 64 ASP B CA 1
ATOM 1484 C C . ASP B 1 64 ? -3.309 1.412 -5.277 1 80.62 64 ASP B C 1
ATOM 1486 O O . ASP B 1 64 ? -4.074 1.489 -6.238 1 80.62 64 ASP B O 1
ATOM 1490 N N . GLY B 1 65 ? -3.701 1.198 -4.078 1 81 65 GLY B N 1
ATOM 1491 C CA . GLY B 1 65 ? -5.094 1.424 -3.729 1 81 65 GLY B CA 1
ATOM 1492 C C . GLY B 1 65 ? -5.984 0.23 -4.02 1 81 65 GLY B C 1
ATOM 1493 O O . GLY B 1 65 ? -7.191 0.279 -3.791 1 81 65 GLY B O 1
ATOM 1494 N N . GLU B 1 66 ? -5.406 -0.746 -4.555 1 90.19 66 GLU B N 1
ATOM 1495 C CA . GLU B 1 66 ? -6.18 -1.947 -4.852 1 90.19 66 GLU B CA 1
ATOM 1496 C C . GLU B 1 66 ? -5.781 -3.102 -3.936 1 90.19 66 GLU B C 1
ATOM 1498 O O . GLU B 1 66 ? -4.594 -3.338 -3.705 1 90.19 66 GLU B O 1
ATOM 1503 N N . THR B 1 67 ? -6.816 -3.75 -3.451 1 93.56 67 THR B N 1
ATOM 1504 C CA . THR B 1 67 ? -6.543 -4.91 -2.609 1 93.56 67 THR B CA 1
ATOM 1505 C C . THR B 1 67 ? -6.391 -6.168 -3.459 1 93.56 67 THR B C 1
ATOM 1507 O O . THR B 1 67 ? -7.234 -6.453 -4.312 1 93.56 67 THR B O 1
ATOM 1510 N N . ARG B 1 68 ? -5.328 -6.824 -3.176 1 96.69 68 ARG B N 1
ATOM 1511 C CA . ARG B 1 68 ? -5.012 -8.102 -3.807 1 96.69 68 ARG B CA 1
ATOM 1512 C C . ARG B 1 68 ? -4.797 -9.195 -2.764 1 96.69 68 ARG B C 1
ATOM 1514 O O . ARG B 1 68 ? -4.715 -8.906 -1.566 1 96.69 68 ARG B O 1
ATOM 1521 N N . TYR B 1 69 ? -4.801 -10.438 -3.254 1 97.88 69 TYR B N 1
ATOM 1522 C CA . TYR B 1 69 ? -4.688 -11.547 -2.314 1 97.88 69 TYR B CA 1
ATOM 1523 C C . TYR B 1 69 ? -3.615 -12.539 -2.758 1 97.88 69 TYR B C 1
ATOM 1525 O O . TYR B 1 69 ? -3.48 -12.82 -3.949 1 97.88 69 TYR B O 1
ATOM 1533 N N . GLU B 1 70 ? -2.896 -13.039 -1.757 1 97.75 70 GLU B N 1
ATOM 1534 C CA . GLU B 1 70 ? -1.905 -14.07 -2.041 1 97.75 70 GLU B CA 1
ATOM 1535 C C . GLU B 1 70 ? -1.895 -15.141 -0.951 1 97.75 70 GLU B C 1
ATOM 1537 O O . GLU B 1 70 ? -2.379 -14.906 0.159 1 97.75 70 GLU B O 1
ATOM 1542 N N . ARG B 1 71 ? -1.396 -16.266 -1.335 1 96.12 71 ARG B N 1
ATOM 1543 C CA . ARG B 1 71 ? -1.274 -17.359 -0.378 1 96.12 71 ARG B CA 1
ATOM 1544 C C . ARG B 1 71 ? -0.378 -16.969 0.792 1 96.12 71 ARG B C 1
ATOM 1546 O O . ARG B 1 71 ? 0.64 -16.297 0.604 1 96.12 71 ARG B O 1
ATOM 1553 N N . ALA B 1 72 ? -0.722 -17.484 1.9 1 94 72 ALA B N 1
ATOM 1554 C CA . ALA B 1 72 ? 0.098 -17.266 3.086 1 94 72 ALA B CA 1
ATOM 1555 C C . ALA B 1 72 ? 1.334 -18.156 3.082 1 94 72 ALA B C 1
ATOM 1557 O O . ALA B 1 72 ? 1.386 -19.141 2.352 1 94 72 ALA B O 1
ATOM 1558 N N . GLY B 1 73 ? 2.377 -17.656 3.84 1 89 73 GLY B N 1
ATOM 1559 C CA . GLY B 1 73 ? 3.518 -18.531 4.066 1 89 73 GLY B CA 1
ATOM 1560 C C . GLY B 1 73 ? 4.633 -18.328 3.057 1 89 73 GLY B C 1
ATOM 1561 O O . GLY B 1 73 ? 5.391 -19.266 2.768 1 89 73 GLY B O 1
ATOM 1562 N N . HIS B 1 74 ? 4.715 -17.266 2.348 1 86.81 74 HIS B N 1
ATOM 1563 C CA . HIS B 1 74 ? 5.781 -16.969 1.397 1 86.81 74 HIS B CA 1
ATOM 1564 C C . HIS B 1 74 ? 7.047 -16.516 2.113 1 86.81 74 HIS B C 1
ATOM 1566 O O . HIS B 1 74 ? 8.086 -16.328 1.481 1 86.81 74 HIS B O 1
ATOM 1572 N N . GLY B 1 75 ? 6.902 -16.391 3.393 1 89.88 75 GLY B N 1
ATOM 1573 C CA . GLY B 1 75 ? 8.055 -15.797 4.059 1 89.88 75 GLY B CA 1
ATOM 1574 C C . GLY B 1 75 ? 8.312 -14.359 3.639 1 89.88 75 GLY B C 1
ATOM 1575 O O . GLY B 1 75 ? 7.406 -13.68 3.164 1 89.88 75 GLY B O 1
ATOM 1576 N N . HIS B 1 76 ? 9.508 -13.875 3.852 1 92.88 76 HIS B N 1
ATOM 1577 C CA . HIS B 1 76 ? 9.891 -12.516 3.48 1 92.88 76 HIS B CA 1
ATOM 1578 C C . HIS B 1 76 ? 9.945 -12.352 1.964 1 92.88 76 HIS B C 1
ATOM 1580 O O . HIS B 1 76 ? 10.641 -13.102 1.277 1 92.88 76 HIS B O 1
ATOM 1586 N N . HIS B 1 77 ? 9.172 -11.5 1.479 1 95.75 77 HIS B N 1
ATOM 1587 C CA . HIS B 1 77 ? 9.125 -11.25 0.042 1 95.75 77 HIS B CA 1
ATOM 1588 C C . HIS B 1 77 ? 8.609 -9.852 -0.258 1 95.75 77 HIS B C 1
ATOM 1590 O O . HIS B 1 77 ? 8.18 -9.133 0.649 1 95.75 77 HIS B O 1
ATOM 1596 N N . HIS B 1 78 ? 8.766 -9.469 -1.471 1 95.94 78 HIS B N 1
ATOM 1597 C CA . HIS B 1 78 ? 8.336 -8.164 -1.947 1 95.94 78 HIS B CA 1
ATOM 1598 C C . HIS B 1 78 ? 7.566 -8.273 -3.258 1 95.94 78 HIS B C 1
ATOM 1600 O O . HIS B 1 78 ? 7.246 -9.383 -3.699 1 95.94 78 HIS B O 1
ATOM 1606 N N . HIS B 1 79 ? 7.18 -7.098 -3.764 1 97.31 79 HIS B N 1
ATOM 1607 C CA . HIS B 1 79 ? 6.301 -7.168 -4.926 1 97.31 79 HIS B CA 1
ATOM 1608 C C . HIS B 1 79 ? 6.801 -6.27 -6.051 1 97.31 79 HIS B C 1
ATOM 1610 O O . HIS B 1 79 ? 7.457 -5.258 -5.801 1 97.31 79 HIS B O 1
ATOM 1616 N N . PHE B 1 80 ? 6.508 -6.699 -7.266 1 97.75 80 PHE B N 1
ATOM 1617 C CA . PHE B 1 80 ? 6.711 -5.922 -8.484 1 97.75 80 PHE B CA 1
ATOM 1618 C C . PHE B 1 80 ? 5.383 -5.668 -9.188 1 97.75 80 PHE B C 1
ATOM 1620 O O . PHE B 1 80 ? 4.621 -6.602 -9.445 1 97.75 80 PHE B O 1
ATOM 1627 N N . SER B 1 81 ? 5.148 -4.445 -9.398 1 97.81 81 SER B N 1
ATOM 1628 C CA . SER B 1 81 ? 3.943 -4.059 -10.125 1 97.81 81 SER B CA 1
ATOM 1629 C C . SER B 1 81 ? 4.27 -3.605 -11.539 1 97.81 81 SER B C 1
ATOM 1631 O O . SER B 1 81 ? 4.938 -2.586 -11.734 1 97.81 81 SER B O 1
ATOM 1633 N N . CYS B 1 82 ? 3.764 -4.27 -12.461 1 97.38 82 CYS B N 1
ATOM 1634 C CA . CYS B 1 82 ? 4.039 -3.947 -13.852 1 97.38 82 CYS B CA 1
ATOM 1635 C C . CYS B 1 82 ? 3.117 -2.838 -14.352 1 97.38 82 CYS B C 1
ATOM 1637 O O . CYS B 1 82 ? 1.895 -2.975 -14.297 1 97.38 82 CYS B O 1
ATOM 1639 N N . THR B 1 83 ? 3.678 -1.877 -14.938 1 96 83 THR B N 1
ATOM 1640 C CA . THR B 1 83 ? 2.896 -0.735 -15.398 1 96 83 THR B CA 1
ATOM 1641 C C . THR B 1 83 ? 2.35 -0.987 -16.797 1 96 83 THR B C 1
ATOM 1643 O O . THR B 1 83 ? 1.469 -0.261 -17.266 1 96 83 THR B O 1
ATOM 1646 N N . GLY B 1 84 ? 2.752 -1.964 -17.391 1 95.31 84 GLY B N 1
ATOM 1647 C CA . GLY B 1 84 ? 2.281 -2.314 -18.719 1 95.31 84 GLY B CA 1
ATOM 1648 C C . GLY B 1 84 ? 1.019 -3.154 -18.703 1 95.31 84 GLY B C 1
ATOM 1649 O O . GLY B 1 84 ? 0.005 -2.773 -19.297 1 95.31 84 GLY B O 1
ATOM 1650 N N . CYS B 1 85 ? 0.923 -4.23 -17.984 1 95.25 85 CYS B N 1
ATOM 1651 C CA . CYS B 1 85 ? -0.181 -5.18 -18.031 1 95.25 85 CYS B CA 1
ATOM 1652 C C . CYS B 1 85 ? -1.016 -5.102 -16.766 1 95.25 85 CYS B C 1
ATOM 1654 O O . CYS B 1 85 ? -2.096 -5.691 -16.688 1 95.25 85 CYS B O 1
ATOM 1656 N N . GLY B 1 86 ? -0.412 -4.492 -15.719 1 95.25 86 GLY B N 1
ATOM 1657 C CA . GLY B 1 86 ? -1.159 -4.316 -14.484 1 95.25 86 GLY B CA 1
ATOM 1658 C C . GLY B 1 86 ? -0.999 -5.473 -13.516 1 95.25 86 GLY B C 1
ATOM 1659 O O . GLY B 1 86 ? -1.507 -5.426 -12.391 1 95.25 86 GLY B O 1
ATOM 1660 N N . ARG B 1 87 ? -0.23 -6.473 -13.875 1 95.94 87 ARG B N 1
ATOM 1661 C CA . ARG B 1 87 ? -0.039 -7.625 -12.992 1 95.94 87 ARG B CA 1
ATOM 1662 C C . ARG B 1 87 ? 0.969 -7.312 -11.898 1 95.94 87 ARG B C 1
ATOM 1664 O O . ARG B 1 87 ? 1.827 -6.441 -12.062 1 95.94 87 ARG B O 1
ATOM 1671 N N . VAL B 1 88 ? 0.826 -7.992 -10.828 1 97.88 88 VAL B N 1
ATOM 1672 C CA . VAL B 1 88 ? 1.759 -7.902 -9.703 1 97.88 88 VAL B CA 1
ATOM 1673 C C . VAL B 1 88 ? 2.477 -9.234 -9.523 1 97.88 88 VAL B C 1
ATOM 1675 O O . VAL B 1 88 ? 1.854 -10.297 -9.602 1 97.88 88 VAL B O 1
ATOM 1678 N N . PHE B 1 89 ? 3.764 -9.164 -9.281 1 97.69 89 PHE B N 1
ATOM 1679 C CA . PHE B 1 89 ? 4.605 -10.344 -9.133 1 97.69 89 PHE B CA 1
ATOM 1680 C C . PHE B 1 89 ? 5.27 -10.375 -7.762 1 97.69 89 PHE B C 1
ATOM 1682 O O . PHE B 1 89 ? 5.605 -9.328 -7.211 1 97.69 89 PHE B O 1
ATOM 1689 N N . THR B 1 90 ? 5.48 -11.586 -7.254 1 97.19 90 THR B N 1
ATOM 1690 C CA . THR B 1 90 ? 6.23 -11.773 -6.016 1 97.19 90 THR B CA 1
ATOM 1691 C C . THR B 1 90 ? 7.73 -11.797 -6.289 1 97.19 90 THR B C 1
ATOM 1693 O O . THR B 1 90 ? 8.18 -12.461 -7.23 1 97.19 90 THR B O 1
ATOM 1696 N N . LEU B 1 91 ? 8.422 -11.008 -5.496 1 95.94 91 LEU B N 1
ATOM 1697 C CA . LEU B 1 91 ? 9.875 -11 -5.551 1 95.94 91 LEU B CA 1
ATOM 1698 C C . LEU B 1 91 ? 10.469 -11.648 -4.305 1 95.94 91 LEU B C 1
ATOM 1700 O O . LEU B 1 91 ? 10.164 -11.25 -3.18 1 95.94 91 LEU B O 1
ATOM 1704 N N . HIS B 1 92 ? 11.391 -12.539 -4.469 1 93.25 92 HIS B N 1
ATOM 1705 C CA . HIS B 1 92 ? 11.992 -13.227 -3.33 1 93.25 92 HIS B CA 1
ATOM 1706 C C . HIS B 1 92 ? 13.344 -12.617 -2.973 1 93.25 92 HIS B C 1
ATOM 1708 O O . HIS B 1 92 ? 13.922 -12.953 -1.938 1 93.25 92 HIS B O 1
ATOM 1714 N N . THR B 1 93 ? 13.758 -11.711 -3.836 1 92.12 93 THR B N 1
ATOM 1715 C CA . THR B 1 93 ? 14.961 -10.953 -3.514 1 92.12 93 THR B CA 1
ATOM 1716 C C . THR B 1 93 ? 14.602 -9.633 -2.84 1 92.12 93 THR B C 1
ATOM 1718 O O . THR B 1 93 ? 13.562 -9.039 -3.146 1 92.12 93 THR B O 1
ATOM 1721 N N . CYS B 1 94 ? 15.477 -9.273 -1.954 1 93.44 94 CYS B N 1
ATOM 1722 C CA . CYS B 1 94 ? 15.25 -8.039 -1.203 1 93.44 94 CYS B CA 1
ATOM 1723 C C . CYS B 1 94 ? 16.281 -6.984 -1.568 1 93.44 94 CYS B C 1
ATOM 1725 O O . CYS B 1 94 ? 17.484 -7.207 -1.409 1 93.44 94 CYS B O 1
ATOM 1727 N N . PRO B 1 95 ? 15.82 -5.883 -2.047 1 92.31 95 PRO B N 1
ATOM 1728 C CA . PRO B 1 95 ? 16.766 -4.84 -2.443 1 92.31 95 PRO B CA 1
ATOM 1729 C C . PRO B 1 95 ? 17.203 -3.959 -1.273 1 92.31 95 PRO B C 1
ATOM 1731 O O . PRO B 1 95 ? 17.969 -3.014 -1.46 1 92.31 95 PRO B O 1
ATOM 1734 N N . VAL B 1 96 ? 16.656 -4.164 -0.118 1 90.81 96 VAL B N 1
ATOM 1735 C CA . VAL B 1 96 ? 16.953 -3.352 1.058 1 90.81 96 VAL B CA 1
ATOM 1736 C C . VAL B 1 96 ? 17.891 -4.117 1.99 1 90.81 96 VAL B C 1
ATOM 1738 O O . VAL B 1 96 ? 17.656 -5.289 2.297 1 90.81 96 VAL B O 1
ATOM 1741 N N . ALA B 1 97 ? 19 -3.441 2.289 1 83.81 97 ALA B N 1
ATOM 1742 C CA . ALA B 1 97 ? 19.938 -4.02 3.258 1 83.81 97 ALA B CA 1
ATOM 1743 C C . ALA B 1 97 ? 19.812 -3.336 4.617 1 83.81 97 ALA B C 1
ATOM 1745 O O . ALA B 1 97 ? 20.688 -2.566 5.016 1 83.81 97 ALA B O 1
ATOM 1746 N N . LEU B 1 98 ? 18.703 -3.598 5.234 1 86.56 98 LEU B N 1
ATOM 1747 C CA . LEU B 1 98 ? 18.453 -3.035 6.555 1 86.56 98 LEU B CA 1
ATOM 1748 C C . LEU B 1 98 ? 18.125 -4.133 7.562 1 86.56 98 LEU B C 1
ATOM 1750 O O . LEU B 1 98 ? 16.969 -4.578 7.648 1 86.56 98 LEU B O 1
ATOM 1754 N N . PRO B 1 99 ? 19.141 -4.523 8.25 1 85.12 99 PRO B N 1
ATOM 1755 C CA . PRO B 1 99 ? 18.859 -5.516 9.297 1 85.12 99 PRO B CA 1
ATOM 1756 C C . PRO B 1 99 ? 17.844 -5.027 10.32 1 85.12 99 PRO B C 1
ATOM 1758 O O . PRO B 1 99 ? 17.75 -3.826 10.586 1 85.12 99 PRO B O 1
ATOM 1761 N N . SER B 1 100 ? 17.141 -5.98 10.812 1 86.31 100 SER B N 1
ATOM 1762 C CA . SER B 1 100 ? 16.203 -5.648 11.883 1 86.31 100 SER B CA 1
ATOM 1763 C C . SER B 1 100 ? 16.922 -4.945 13.039 1 86.31 100 SER B C 1
ATOM 1765 O O . SER B 1 100 ? 18.016 -5.34 13.422 1 86.31 100 SER B O 1
ATOM 1767 N N . GLY B 1 101 ? 16.25 -3.926 13.508 1 87.62 101 GLY B N 1
ATOM 1768 C CA . GLY B 1 101 ? 16.812 -3.191 14.625 1 87.62 101 GLY B CA 1
ATOM 1769 C C . GLY B 1 101 ? 17.672 -2.012 14.195 1 87.62 101 GLY B C 1
ATOM 1770 O O . GLY B 1 101 ? 18.141 -1.238 15.031 1 87.62 101 GLY B O 1
ATOM 1771 N N . THR B 1 102 ? 17.797 -1.905 12.906 1 91.25 102 THR B N 1
ATOM 1772 C CA . THR B 1 102 ? 18.578 -0.779 12.398 1 91.25 102 THR B CA 1
ATOM 1773 C C . THR B 1 102 ? 17.906 0.544 12.766 1 91.25 102 THR B C 1
ATOM 1775 O O . THR B 1 102 ? 16.688 0.68 12.68 1 91.25 102 THR B O 1
ATOM 1778 N N . VAL B 1 103 ? 18.75 1.417 13.234 1 93.5 103 VAL B N 1
ATOM 1779 C CA . VAL B 1 103 ? 18.266 2.775 13.469 1 93.5 103 VAL B CA 1
ATOM 1780 C C . VAL B 1 103 ? 18.375 3.592 12.18 1 93.5 103 VAL B C 1
ATOM 1782 O O . VAL B 1 103 ? 19.484 3.896 11.727 1 93.5 103 VAL B O 1
ATOM 1785 N N . TYR B 1 104 ? 17.312 3.896 11.68 1 94.31 104 TYR B N 1
ATOM 1786 C CA . TYR B 1 104 ? 17.234 4.66 10.438 1 94.31 104 TYR B CA 1
ATOM 1787 C C . TYR B 1 104 ? 17.281 6.16 10.719 1 94.31 104 TYR B C 1
ATOM 1789 O O . TYR B 1 104 ? 16.953 6.602 11.82 1 94.31 104 TYR B O 1
ATOM 1797 N N . PRO B 1 105 ? 17.781 6.91 9.727 1 92.38 105 PRO B N 1
ATOM 1798 C CA . PRO B 1 105 ? 17.812 8.359 9.953 1 92.38 105 PRO B CA 1
ATOM 1799 C C . PRO B 1 105 ? 16.5 8.898 10.523 1 92.38 105 PRO B C 1
ATOM 1801 O O . PRO B 1 105 ? 15.422 8.492 10.094 1 92.38 105 PRO B O 1
ATOM 1804 N N . GLY B 1 106 ? 16.625 9.852 11.562 1 93.19 106 GLY B N 1
ATOM 1805 C CA . GLY B 1 106 ? 15.469 10.391 12.266 1 93.19 106 GLY B CA 1
ATOM 1806 C C . GLY B 1 106 ? 15.148 9.656 13.547 1 93.19 106 GLY B C 1
ATOM 1807 O O . GLY B 1 106 ? 14.25 10.062 14.297 1 93.19 106 GLY B O 1
ATOM 1808 N N . GLY B 1 107 ? 15.891 8.547 13.781 1 95.69 107 GLY B N 1
ATOM 1809 C CA . GLY B 1 107 ? 15.742 7.812 15.031 1 95.69 107 GLY B CA 1
ATOM 1810 C C . GLY B 1 107 ? 14.688 6.727 14.969 1 95.69 107 GLY B C 1
ATOM 1811 O O . GLY B 1 107 ? 14.109 6.348 15.992 1 95.69 107 GLY B O 1
ATOM 1812 N N . PHE B 1 108 ? 14.438 6.219 13.844 1 96.94 108 PHE B N 1
ATOM 1813 C CA . PHE B 1 108 ? 13.43 5.18 13.672 1 96.94 108 PHE B CA 1
ATOM 1814 C C . PHE B 1 108 ? 14.055 3.795 13.805 1 96.94 108 PHE B C 1
ATOM 1816 O O . PHE B 1 108 ? 15 3.463 13.094 1 96.94 108 PHE B O 1
ATOM 1823 N N . ILE B 1 109 ? 13.508 3.004 14.664 1 97.12 109 ILE B N 1
ATOM 1824 C CA . ILE B 1 109 ? 13.984 1.632 14.812 1 97.12 109 ILE B CA 1
ATOM 1825 C C . ILE B 1 109 ? 13.219 0.715 13.859 1 97.12 109 ILE B C 1
ATOM 1827 O O . ILE B 1 109 ? 12.016 0.483 14.039 1 97.12 109 ILE B O 1
ATOM 1831 N N . VAL B 1 110 ? 13.961 0.128 12.953 1 97.19 110 VAL B N 1
ATOM 1832 C CA . VAL B 1 110 ? 13.328 -0.641 11.891 1 97.19 110 VAL B CA 1
ATOM 1833 C C . VAL B 1 110 ? 13.211 -2.105 12.312 1 97.19 110 VAL B C 1
ATOM 1835 O O . VAL B 1 110 ? 14.195 -2.707 12.758 1 97.19 110 VAL B O 1
ATOM 1838 N N . GLU B 1 111 ? 12.039 -2.691 12.133 1 96.12 111 GLU B N 1
ATOM 1839 C CA . GLU B 1 111 ? 11.789 -4.082 12.508 1 96.12 111 GLU B CA 1
ATOM 1840 C C . GLU B 1 111 ? 11.305 -4.895 11.312 1 96.12 111 GLU B C 1
ATOM 1842 O O . GLU B 1 111 ? 11.375 -6.125 11.32 1 96.12 111 GLU B O 1
ATOM 1847 N N . ALA B 1 112 ? 10.805 -4.328 10.328 1 95.44 112 ALA B N 1
ATOM 1848 C CA . ALA B 1 112 ? 10.312 -4.957 9.109 1 95.44 112 ALA B CA 1
ATOM 1849 C C . ALA B 1 112 ? 10.25 -3.955 7.961 1 95.44 112 ALA B C 1
ATOM 1851 O O . ALA B 1 112 ? 10.5 -2.764 8.156 1 95.44 112 ALA B O 1
ATOM 1852 N N . HIS B 1 113 ? 10 -4.418 6.758 1 95.56 113 HIS B N 1
ATOM 1853 C CA . HIS B 1 113 ? 9.875 -3.512 5.621 1 95.56 113 HIS B CA 1
ATOM 1854 C C . HIS B 1 113 ? 9.109 -4.172 4.477 1 95.56 113 HIS B C 1
ATOM 1856 O O . HIS B 1 113 ? 8.977 -5.398 4.438 1 95.56 113 HIS B O 1
ATOM 1862 N N . GLU B 1 114 ? 8.594 -3.367 3.631 1 94.62 114 GLU B N 1
ATOM 1863 C CA . GLU B 1 114 ? 7.949 -3.76 2.383 1 94.62 114 GLU B CA 1
ATOM 1864 C C . GLU B 1 114 ? 8.43 -2.898 1.218 1 94.62 114 GLU B C 1
ATOM 1866 O O . GLU B 1 114 ? 8.555 -1.679 1.352 1 94.62 114 GLU B O 1
ATOM 1871 N N . VAL B 1 115 ? 8.719 -3.568 0.178 1 95.94 115 VAL B N 1
ATOM 1872 C CA . VAL B 1 115 ? 9.164 -2.863 -1.019 1 95.94 115 VAL B CA 1
ATOM 1873 C C . VAL B 1 115 ? 8.258 -3.217 -2.195 1 95.94 115 VAL B C 1
ATOM 1875 O O . VAL B 1 115 ? 7.914 -4.383 -2.393 1 95.94 115 VAL B O 1
ATOM 1878 N N . THR B 1 116 ? 7.852 -2.225 -2.865 1 96.44 116 THR B N 1
ATOM 1879 C CA . THR B 1 116 ? 7.191 -2.408 -4.152 1 96.44 116 THR B CA 1
ATOM 1880 C C . THR B 1 116 ? 7.996 -1.757 -5.273 1 96.44 116 THR B C 1
ATOM 1882 O O . THR B 1 116 ? 8.297 -0.562 -5.215 1 96.44 116 THR B O 1
ATOM 1885 N N . LEU B 1 117 ? 8.367 -2.549 -6.211 1 96.88 117 LEU B N 1
ATOM 1886 C CA . LEU B 1 117 ? 9.008 -2.039 -7.418 1 96.88 117 LEU B CA 1
ATOM 1887 C C . LEU B 1 117 ? 7.996 -1.875 -8.547 1 96.88 117 LEU B C 1
ATOM 1889 O O . LEU B 1 117 ? 7.035 -2.643 -8.641 1 96.88 117 LEU B O 1
ATOM 1893 N N . TYR B 1 118 ? 8.25 -0.9 -9.367 1 97.12 118 TYR B N 1
ATOM 1894 C CA . TYR B 1 118 ? 7.379 -0.617 -10.5 1 97.12 118 TYR B CA 1
ATOM 1895 C C . TYR B 1 118 ? 8.172 -0.576 -11.805 1 97.12 118 TYR B C 1
ATOM 1897 O O . TYR B 1 118 ? 9.305 -0.092 -11.828 1 97.12 118 TYR B O 1
ATOM 1905 N N . GLY B 1 119 ? 7.504 -0.979 -12.82 1 97.44 119 GLY B N 1
ATOM 1906 C CA . GLY B 1 119 ? 8.117 -0.947 -14.141 1 97.44 119 GLY B CA 1
ATOM 1907 C C . GLY B 1 119 ? 7.512 -1.952 -15.102 1 97.44 119 GLY B C 1
ATOM 1908 O O . GLY B 1 119 ? 6.293 -2.117 -15.148 1 97.44 119 GLY B O 1
ATOM 1909 N N . ARG B 1 120 ? 8.453 -2.57 -15.898 1 97.62 120 ARG B N 1
ATOM 1910 C CA . ARG B 1 120 ? 7.98 -3.498 -16.922 1 97.62 120 ARG B CA 1
ATOM 1911 C C . ARG B 1 120 ? 8.383 -4.93 -16.594 1 97.62 120 ARG B C 1
ATOM 1913 O O . ARG B 1 120 ? 9.547 -5.195 -16.281 1 97.62 120 ARG B O 1
ATOM 1920 N N . CYS B 1 121 ? 7.371 -5.777 -16.672 1 97.56 121 CYS B N 1
ATOM 1921 C CA . CYS B 1 121 ? 7.699 -7.188 -16.516 1 97.56 121 CYS B CA 1
ATOM 1922 C C . CYS B 1 121 ? 8.352 -7.746 -17.766 1 97.56 121 CYS B C 1
ATOM 1924 O O . CYS B 1 121 ? 8.328 -7.102 -18.828 1 97.56 121 CYS B O 1
ATOM 1926 N N . PRO B 1 122 ? 8.844 -8.984 -17.703 1 96.19 122 PRO B N 1
ATOM 1927 C CA . PRO B 1 122 ? 9.555 -9.523 -18.859 1 96.19 122 PRO B CA 1
ATOM 1928 C C . PRO B 1 122 ? 8.688 -9.57 -20.109 1 96.19 122 PRO B C 1
ATOM 1930 O O . PRO B 1 122 ? 9.148 -9.227 -21.203 1 96.19 122 PRO B O 1
ATOM 1933 N N . ALA B 1 123 ? 7.438 -9.977 -20 1 95.94 123 ALA B N 1
ATOM 1934 C CA . ALA B 1 123 ? 6.531 -10.078 -21.141 1 95.94 123 ALA B CA 1
ATOM 1935 C C . ALA B 1 123 ? 6.285 -8.703 -21.766 1 95.94 123 ALA B C 1
ATOM 1937 O O . ALA B 1 123 ? 6.305 -8.562 -23 1 95.94 123 ALA B O 1
ATOM 1938 N N . CYS B 1 124 ? 6.062 -7.703 -20.922 1 96.25 124 CYS B N 1
ATOM 1939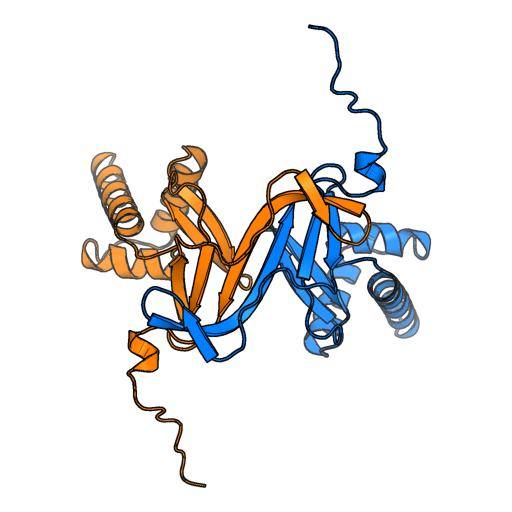 C CA . CYS B 1 124 ? 5.789 -6.355 -21.406 1 96.25 124 CYS B CA 1
ATOM 1940 C C . CYS B 1 124 ? 7.055 -5.707 -21.953 1 96.25 124 CYS B C 1
ATOM 1942 O O . CYS B 1 124 ? 6.992 -4.875 -22.859 1 96.25 124 CYS B O 1
ATOM 1944 N N . ALA B 1 125 ? 8.203 -6.031 -21.312 1 92.56 125 ALA B N 1
ATOM 1945 C CA . ALA B 1 125 ? 9.484 -5.488 -21.766 1 92.56 125 ALA B CA 1
ATOM 1946 C C . ALA B 1 125 ? 9.836 -6.012 -23.156 1 92.56 125 ALA B C 1
ATOM 1948 O O . ALA B 1 125 ? 10.492 -5.32 -23.938 1 92.56 125 ALA B O 1
ATOM 1949 N N . ALA B 1 126 ? 9.422 -7.156 -23.438 1 89.94 126 ALA B N 1
ATOM 1950 C CA . ALA B 1 126 ? 9.695 -7.781 -24.734 1 89.94 126 ALA B CA 1
ATOM 1951 C C . ALA B 1 126 ? 8.75 -7.254 -25.812 1 89.94 126 ALA B C 1
ATOM 1953 O O . ALA B 1 126 ? 9.047 -7.359 -27 1 89.94 126 ALA B O 1
ATOM 1954 N N . ALA B 1 127 ? 7.617 -6.684 -25.391 1 82.38 127 ALA B N 1
ATOM 1955 C CA . ALA B 1 127 ? 6.656 -6.172 -26.359 1 82.38 127 ALA B CA 1
ATOM 1956 C C . ALA B 1 127 ? 7.145 -4.859 -26.969 1 82.38 127 ALA B C 1
ATOM 1958 O O . ALA B 1 127 ? 7.684 -4 -26.266 1 82.38 127 ALA B O 1
ATOM 1959 N N . PRO B 1 128 ? 7.281 -4.715 -28.25 1 65.38 128 PRO B N 1
ATOM 1960 C CA . PRO B 1 128 ? 7.727 -3.486 -28.906 1 65.38 128 PRO B CA 1
ATOM 1961 C C . PRO B 1 128 ? 6.902 -2.266 -28.5 1 65.38 128 PRO B C 1
ATOM 1963 O O . PRO B 1 128 ? 5.723 -2.398 -28.156 1 65.38 128 PRO B O 1
ATOM 1966 N N . ASP B 1 129 ? 7.57 -1.205 -27.891 1 56.81 129 ASP B N 1
ATOM 1967 C CA . ASP B 1 129 ? 6.906 0.05 -27.547 1 56.81 129 ASP B CA 1
ATOM 1968 C C . ASP B 1 129 ? 5.945 0.481 -28.656 1 56.81 129 ASP B C 1
ATOM 1970 O O . ASP B 1 129 ? 6.359 0.679 -29.797 1 56.81 129 ASP B O 1
ATOM 1974 N N . SER B 1 130 ? 4.879 -0.139 -28.672 1 47.75 130 SER B N 1
ATOM 1975 C CA . SER B 1 130 ? 4.043 0.369 -29.766 1 47.75 130 SER B CA 1
ATOM 1976 C C . SER B 1 130 ? 3.844 1.877 -29.641 1 47.75 130 SER B C 1
ATOM 1978 O O . SER B 1 130 ? 3.035 2.459 -30.375 1 47.75 130 SER B O 1
ATOM 1980 N N . SER B 1 131 ? 4.328 2.527 -28.594 1 44.19 131 SER B N 1
ATOM 1981 C CA . SER B 1 131 ? 3.998 3.947 -28.656 1 44.19 131 SER B CA 1
ATOM 1982 C C . SER B 1 131 ? 4.781 4.656 -29.75 1 44.19 131 SER B C 1
ATOM 1984 O O . SER B 1 131 ? 4.883 5.887 -29.766 1 44.19 131 SER B O 1
ATOM 1986 N N . GLY B 1 132 ? 5.586 4.059 -30.641 1 36.66 132 GLY B N 1
ATOM 1987 C CA . GLY B 1 132 ? 5.996 4.949 -31.719 1 36.66 132 GLY B CA 1
ATOM 1988 C C . GLY B 1 132 ? 4.824 5.621 -32.406 1 36.66 132 GLY B C 1
ATOM 1989 O O . GLY B 1 132 ? 4.328 5.113 -33.406 1 36.66 132 GLY B O 1
ATOM 1990 N N . ALA B 1 133 ? 3.891 6.234 -31.859 1 32.88 133 ALA B N 1
ATOM 1991 C CA . ALA B 1 133 ? 3.033 7.098 -32.656 1 32.88 133 ALA B CA 1
ATOM 1992 C C . ALA B 1 133 ? 3.859 8.125 -33.438 1 32.88 133 ALA B C 1
ATOM 1994 O O . ALA B 1 133 ? 4.82 8.68 -32.906 1 32.88 133 ALA B O 1
ATOM 1995 N N . GLY B 1 134 ? 3.943 8.055 -34.75 1 26.28 134 GLY B N 1
ATOM 1996 C CA . GLY B 1 134 ? 4.262 9.078 -35.75 1 26.28 134 GLY B CA 1
ATOM 1997 C C . GLY B 1 134 ? 3.779 10.461 -35.344 1 26.28 134 GLY B C 1
ATOM 1998 O O . GLY B 1 134 ? 2.58 10.672 -35.156 1 26.28 134 GLY B O 1
ATOM 1999 N N . LEU B 1 135 ? 4.438 11.141 -34.406 1 23.88 135 LEU B N 1
ATOM 2000 C CA . LEU B 1 135 ? 4.359 12.539 -34.812 1 23.88 135 LEU B CA 1
ATOM 2001 C C . LEU B 1 135 ? 5.176 12.766 -36.094 1 23.88 135 LEU B C 1
ATOM 2003 O O . LEU B 1 135 ? 6.203 12.117 -36.312 1 23.88 135 LEU B O 1
#

Radius of gyration: 21.75 Å; Cα contacts (8 Å, |Δi|>4): 435; chains: 2; bounding box: 46×62×71 Å